Protein AF-A0A8S3S404-F1 (afdb_monomer_lite)

Organism: Mytilus edulis (NCBI:txid6550)

Sequence (242 aa):
MTVGKSKTESLRKRVDSKHSKTVAPSILNMKNIYNDKSVSKQSTHFKLKSAIFDQGNSAFVNFVKNDLLKLCKSYDIKMSCSSSNDVIKQKLCSKIPSLEGFSHPQYLQQAVSDTTTVSTSTKSKHATSSEATQSTSGEATPSTPSESTPSTSIRNTSATQPRRRKRKSKFTTRSQRKSSKTENKEEKETVCPLCQSVYIDGDDWIACDLCDLWYDRKCLNLNDDQWDDLEGSDWYCPDCLK

Foldseek 3Di:
DDDDDPDVVVVVVVPVVVVPPPVPLPLDDLVVQQPQPDDQSQ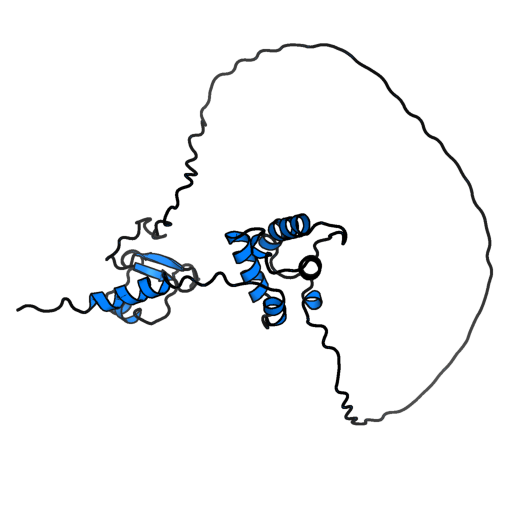VVLVSLLVLCVVPNLVSCVRYDLVRLVLQCVQQVNDDDSPDDSSVSSNSCSVRSNVDNHGPHSVSSHDPPPDDDDDDDDDDDDDDDDDDDDDDDDDDDDDDDDDDDDDDDDDDDDDDDDDDDDDDDDDDDDDDDDDDDPPPDPDPPFQAAPQPRDTDDPPADWDAAPPPRHIHHCVSVVQDPVNSVVCPPDHDHDPVRVD

InterPro domains:
  IPR001965 Zinc finger, PHD-type [SM00249] (191-241)
  IPR011011 Zinc finger, FYVE/PHD-type [SSF57903] (162-241)
  IPR013083 Zinc finger, RING/FYVE/PHD-type [G3DSA:3.30.40.10] (173-242)
  IPR019787 Zinc finger, PHD-finger [PF00628] (192-240)
  IPR019787 Zinc finger, PHD-finger [PS50016] (189-242)

pLDDT: mean 72.45, std 22.95, range [33.53, 97.88]

Structure (mmCIF, N/CA/C/O backbone):
data_AF-A0A8S3S404-F1
#
_entry.id   AF-A0A8S3S404-F1
#
loop_
_atom_site.group_PDB
_atom_site.id
_atom_site.type_symbol
_atom_site.label_atom_id
_atom_site.label_alt_id
_atom_site.label_comp_id
_atom_site.label_asym_id
_atom_site.label_entity_id
_atom_site.label_seq_id
_atom_site.pdbx_PDB_ins_code
_atom_site.Cartn_x
_atom_site.Cartn_y
_atom_site.Cartn_z
_atom_site.occupancy
_atom_site.B_iso_or_equiv
_atom_site.auth_seq_id
_atom_site.auth_comp_id
_atom_site.auth_asym_id
_atom_site.auth_atom_id
_atom_site.pdbx_PDB_model_num
ATOM 1 N N . MET A 1 1 ? 19.879 -7.097 -51.511 1.00 37.88 1 MET A N 1
ATOM 2 C CA . MET A 1 1 ? 20.370 -7.450 -50.163 1.00 37.88 1 MET A CA 1
ATOM 3 C C . MET A 1 1 ? 19.370 -6.919 -49.148 1.00 37.88 1 MET A C 1
ATOM 5 O O . MET A 1 1 ? 19.342 -5.725 -48.904 1.00 37.88 1 MET A O 1
ATOM 9 N N . THR A 1 2 ? 18.475 -7.770 -48.653 1.00 42.66 2 THR A N 1
ATOM 10 C CA . THR A 1 2 ? 17.450 -7.421 -47.655 1.00 42.66 2 THR A CA 1
ATOM 11 C C . THR A 1 2 ? 17.825 -8.102 -46.347 1.00 42.66 2 THR A C 1
ATOM 13 O O . THR A 1 2 ? 17.636 -9.308 -46.212 1.00 42.66 2 THR A O 1
ATOM 16 N N . VAL A 1 3 ? 18.411 -7.352 -45.415 1.00 47.94 3 VAL A N 1
ATOM 17 C CA . VAL A 1 3 ? 18.844 -7.866 -44.111 1.00 47.94 3 VAL A CA 1
ATOM 18 C C . VAL A 1 3 ? 18.126 -7.092 -43.008 1.00 47.94 3 VAL A C 1
ATOM 20 O O . VAL A 1 3 ? 18.158 -5.867 -42.995 1.00 47.94 3 VAL A O 1
ATOM 23 N N . GLY A 1 4 ? 17.502 -7.837 -42.091 1.00 48.47 4 GLY A N 1
ATOM 24 C CA . GLY A 1 4 ? 17.344 -7.443 -40.689 1.00 48.47 4 GLY A CA 1
ATOM 25 C C . GLY A 1 4 ? 16.126 -6.592 -40.326 1.00 48.47 4 GLY A C 1
ATOM 26 O O . GLY A 1 4 ? 16.271 -5.411 -40.047 1.00 48.47 4 GLY A O 1
ATOM 27 N N . LYS A 1 5 ? 14.934 -7.194 -40.224 1.00 47.19 5 LYS A N 1
ATOM 28 C CA . LYS A 1 5 ? 13.769 -6.571 -39.549 1.00 47.19 5 LYS A CA 1
ATOM 29 C C . LYS A 1 5 ? 13.139 -7.448 -38.459 1.00 47.19 5 LYS A C 1
ATOM 31 O O . LYS A 1 5 ? 11.993 -7.239 -38.092 1.00 47.19 5 LYS A O 1
ATOM 36 N N . SER A 1 6 ? 13.865 -8.435 -37.940 1.00 52.16 6 SER A N 1
ATOM 37 C CA . SER A 1 6 ? 13.249 -9.504 -37.134 1.00 52.16 6 SER A CA 1
ATOM 38 C C . SER A 1 6 ? 13.646 -9.515 -35.655 1.00 52.16 6 SER A C 1
ATOM 40 O O . SER A 1 6 ? 13.222 -10.417 -34.944 1.00 52.16 6 SER A O 1
ATOM 42 N N . LYS A 1 7 ? 14.463 -8.563 -35.177 1.00 46.94 7 LYS A N 1
ATOM 43 C CA . LYS A 1 7 ? 15.017 -8.613 -33.807 1.00 46.94 7 LYS A CA 1
ATOM 44 C C . LYS A 1 7 ? 14.402 -7.608 -32.822 1.00 46.94 7 LYS A C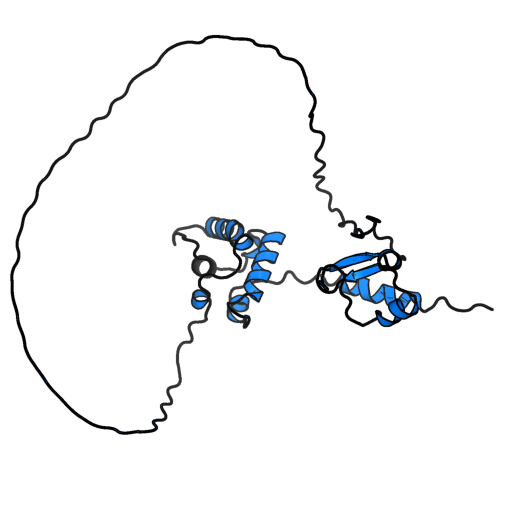 1
ATOM 46 O O . LYS A 1 7 ? 14.305 -7.918 -31.644 1.00 46.94 7 LYS A O 1
ATOM 51 N N . THR A 1 8 ? 13.880 -6.476 -33.297 1.00 52.75 8 THR A N 1
ATOM 52 C CA . THR A 1 8 ? 13.240 -5.440 -32.456 1.00 52.75 8 THR A CA 1
ATOM 53 C C . THR A 1 8 ? 11.848 -5.822 -31.936 1.00 52.75 8 THR A C 1
ATOM 55 O O . THR A 1 8 ? 11.312 -5.164 -31.049 1.00 52.75 8 THR A O 1
ATOM 58 N N . GLU A 1 9 ? 11.246 -6.894 -32.456 1.00 48.12 9 GLU A N 1
ATOM 59 C CA . GLU A 1 9 ? 9.905 -7.335 -32.049 1.00 48.12 9 GLU A CA 1
ATOM 60 C C . GLU A 1 9 ? 9.908 -8.148 -30.738 1.00 48.12 9 GLU A C 1
ATOM 62 O O . GLU A 1 9 ? 8.907 -8.173 -30.019 1.00 48.12 9 GLU A O 1
ATOM 67 N N . SER A 1 10 ? 11.035 -8.779 -30.386 1.00 48.72 10 SER A N 1
ATOM 68 C CA . SER A 1 10 ? 11.141 -9.600 -29.168 1.00 48.72 10 SER A CA 1
ATOM 69 C C . SER A 1 10 ? 11.221 -8.769 -27.881 1.00 48.72 10 SER A C 1
ATOM 71 O O . SER A 1 10 ? 10.679 -9.197 -26.861 1.00 48.72 10 SER A O 1
ATOM 73 N N . LEU A 1 11 ? 11.796 -7.562 -27.938 1.00 50.41 11 LEU A N 1
ATOM 74 C CA . LEU A 1 11 ? 11.827 -6.608 -26.819 1.00 50.41 11 LEU A CA 1
ATOM 75 C C . LEU A 1 11 ? 10.438 -6.027 -26.515 1.00 50.41 11 LEU A C 1
ATOM 77 O O . LEU A 1 11 ? 10.023 -5.964 -25.358 1.00 50.41 11 LEU A O 1
ATOM 81 N N . ARG A 1 12 ? 9.666 -5.694 -27.558 1.00 53.78 12 ARG A N 1
ATOM 82 C CA . ARG A 1 12 ? 8.321 -5.099 -27.425 1.00 53.78 12 ARG A CA 1
ATOM 83 C C . ARG A 1 12 ? 7.324 -6.038 -26.737 1.00 53.78 12 ARG A C 1
ATOM 85 O O . ARG A 1 12 ? 6.521 -5.614 -25.913 1.00 53.78 12 ARG A O 1
ATOM 92 N N . LYS A 1 13 ? 7.417 -7.350 -26.977 1.00 48.66 13 LYS A N 1
ATOM 93 C CA . LYS A 1 13 ? 6.448 -8.324 -26.437 1.00 48.66 13 LYS A CA 1
ATOM 94 C C . LYS A 1 13 ? 6.618 -8.661 -24.950 1.00 48.66 13 LYS A C 1
ATOM 96 O O . LYS A 1 13 ? 5.697 -9.234 -24.361 1.00 48.66 13 LYS A O 1
ATOM 101 N N . ARG A 1 14 ? 7.737 -8.306 -24.306 1.00 51.12 14 ARG A N 1
ATOM 102 C CA . ARG A 1 14 ? 7.930 -8.561 -22.862 1.00 51.12 14 ARG A CA 1
ATOM 103 C C . ARG A 1 14 ? 7.286 -7.514 -21.949 1.00 51.12 14 ARG A C 1
ATOM 105 O O . ARG A 1 14 ? 7.043 -7.836 -20.785 1.00 51.12 14 ARG A O 1
ATOM 112 N N . VAL A 1 15 ? 6.960 -6.322 -22.454 1.00 50.12 15 VAL A N 1
ATOM 113 C CA . VAL A 1 15 ? 6.416 -5.217 -21.638 1.00 50.12 15 VAL A CA 1
ATOM 114 C C . VAL A 1 15 ? 4.881 -5.172 -21.664 1.00 50.12 15 VAL A C 1
ATOM 116 O O . VAL A 1 15 ? 4.262 -5.003 -20.608 1.00 50.12 15 VAL A O 1
ATOM 119 N N . ASP A 1 16 ? 4.242 -5.486 -22.795 1.00 43.72 16 ASP A N 1
ATOM 120 C CA . ASP A 1 16 ? 2.768 -5.537 -22.886 1.00 43.72 16 ASP A CA 1
ATOM 121 C C . ASP A 1 16 ? 2.140 -6.751 -22.180 1.00 43.72 16 ASP A C 1
ATOM 123 O O . ASP A 1 16 ? 0.998 -6.709 -21.710 1.00 43.72 16 ASP A O 1
ATOM 127 N N . SER A 1 17 ? 2.903 -7.837 -22.011 1.00 45.84 17 SER A N 1
ATOM 128 C CA . SER A 1 17 ? 2.458 -8.995 -21.218 1.00 45.84 17 SER A CA 1
ATOM 129 C C . SER A 1 17 ? 2.553 -8.776 -19.702 1.00 45.84 17 SER A C 1
ATOM 131 O O . SER A 1 17 ? 2.008 -9.577 -18.938 1.00 45.84 17 SER A O 1
ATOM 133 N N . LYS A 1 18 ? 3.225 -7.713 -19.233 1.00 47.53 18 LYS A N 1
ATOM 134 C CA . LYS A 1 18 ? 3.275 -7.364 -17.802 1.00 47.53 18 LYS A CA 1
ATOM 135 C C . LYS A 1 18 ? 2.180 -6.372 -17.392 1.00 47.53 18 LYS A C 1
ATOM 137 O O . LYS A 1 18 ? 1.732 -6.447 -16.252 1.00 47.53 18 LYS A O 1
ATOM 142 N N . HIS A 1 19 ? 1.671 -5.545 -18.310 1.00 46.41 19 HIS A N 1
ATOM 143 C CA . HIS A 1 19 ? 0.630 -4.546 -18.010 1.00 46.41 19 HIS A CA 1
ATOM 144 C C . HIS A 1 19 ? -0.816 -5.035 -18.206 1.00 46.41 19 HIS A C 1
ATOM 146 O O . HIS A 1 19 ? -1.757 -4.369 -17.786 1.00 46.41 19 HIS A O 1
ATOM 152 N N . SER A 1 20 ? -1.011 -6.230 -18.770 1.00 43.91 20 SER A N 1
ATOM 153 C CA . SER A 1 20 ? -2.332 -6.857 -18.943 1.00 43.91 20 SER A CA 1
ATOM 154 C C . SER A 1 20 ? -2.546 -8.103 -18.082 1.00 43.91 20 SER A C 1
ATOM 156 O O . SER A 1 20 ? -3.554 -8.796 -18.220 1.00 43.91 20 SER A O 1
ATOM 158 N N . LYS A 1 21 ? -1.670 -8.371 -17.103 1.00 44.91 21 LYS A N 1
ATOM 159 C CA . LYS A 1 21 ? -2.145 -9.101 -15.929 1.00 44.91 21 LYS A CA 1
ATOM 160 C C . LYS A 1 21 ? -3.017 -8.120 -15.175 1.00 44.91 21 LYS A C 1
ATOM 162 O O . LYS A 1 21 ? -2.520 -7.297 -14.417 1.00 44.91 21 LYS A O 1
ATOM 167 N N . THR A 1 22 ? -4.324 -8.215 -15.393 1.00 46.12 22 THR A N 1
ATOM 168 C CA . THR A 1 22 ? -5.323 -7.812 -14.410 1.00 46.12 22 THR A CA 1
ATOM 169 C C . THR A 1 22 ? -4.931 -8.528 -13.121 1.00 46.12 22 THR A C 1
ATOM 171 O O . THR A 1 22 ? -5.303 -9.680 -12.901 1.00 46.12 22 THR A O 1
ATOM 174 N N . VAL A 1 23 ? -4.047 -7.917 -12.326 1.00 50.25 23 VAL A N 1
ATOM 175 C CA . VAL A 1 23 ? -3.670 -8.427 -11.018 1.00 50.25 23 VAL A CA 1
ATOM 176 C C . VAL A 1 23 ? -4.980 -8.381 -10.271 1.00 50.25 23 VAL A C 1
ATOM 178 O O . VAL A 1 23 ? -5.468 -7.299 -9.948 1.00 50.25 23 VAL A O 1
ATOM 181 N N . ALA A 1 24 ? -5.608 -9.551 -10.128 1.00 53.91 24 ALA A N 1
ATOM 182 C CA . ALA A 1 24 ? -6.844 -9.681 -9.387 1.00 53.91 24 ALA A CA 1
ATOM 183 C C . ALA A 1 24 ? -6.638 -8.891 -8.092 1.00 53.91 24 ALA A C 1
ATOM 185 O O . ALA A 1 24 ? -5.606 -9.114 -7.443 1.00 53.91 24 ALA A O 1
ATOM 186 N N . PRO A 1 25 ? -7.514 -7.915 -7.783 1.00 58.94 25 PRO A N 1
ATOM 187 C CA . PRO A 1 25 ? -7.303 -7.003 -6.671 1.00 58.94 25 PRO A CA 1
ATOM 188 C C . PRO A 1 25 ? -6.967 -7.864 -5.471 1.00 58.94 25 PRO A C 1
ATOM 190 O O . PRO A 1 25 ? -7.766 -8.723 -5.100 1.00 58.94 25 PRO A O 1
ATOM 193 N N . SER A 1 26 ? -5.733 -7.739 -4.973 1.00 62.09 26 SER A N 1
ATOM 194 C CA . SER A 1 26 ? -5.213 -8.660 -3.969 1.00 62.09 26 SER A CA 1
ATOM 195 C C . SER A 1 26 ? -6.153 -8.598 -2.779 1.00 62.09 26 SER A C 1
ATOM 197 O O . SER A 1 26 ? -6.191 -7.599 -2.064 1.00 62.09 26 SER A O 1
ATOM 199 N N . ILE A 1 27 ? -6.972 -9.640 -2.629 1.00 77.06 27 ILE A N 1
ATOM 200 C CA . ILE A 1 27 ? -8.048 -9.686 -1.648 1.00 77.06 27 ILE A CA 1
ATOM 201 C C . ILE A 1 27 ? -7.376 -9.776 -0.282 1.00 77.06 27 ILE A C 1
ATOM 203 O O . ILE A 1 27 ? -7.008 -10.857 0.183 1.00 77.06 27 ILE A O 1
ATOM 207 N N . LEU A 1 28 ? -7.158 -8.624 0.350 1.00 88.50 28 LEU A N 1
ATOM 208 C CA . LEU A 1 28 ? -6.664 -8.565 1.713 1.00 88.50 28 LEU A CA 1
ATOM 209 C C . LEU A 1 28 ? -7.777 -9.026 2.647 1.00 88.50 28 LEU A C 1
ATOM 211 O O . LEU A 1 28 ? -8.910 -8.550 2.601 1.00 88.50 28 LEU A O 1
ATOM 215 N N . ASN A 1 29 ? -7.432 -9.986 3.491 1.00 92.25 29 ASN A N 1
ATOM 216 C CA . ASN A 1 29 ? -8.269 -10.490 4.565 1.00 92.25 29 ASN A CA 1
ATOM 217 C C . ASN A 1 29 ? -7.384 -10.718 5.798 1.00 92.25 29 ASN A C 1
ATOM 219 O O . ASN A 1 29 ? -6.153 -10.703 5.704 1.00 92.25 29 ASN A O 1
ATOM 223 N N . MET A 1 30 ? -7.998 -10.969 6.953 1.00 93.00 30 MET A N 1
ATOM 224 C CA . MET A 1 30 ? -7.261 -11.154 8.204 1.00 93.00 30 MET A CA 1
ATOM 225 C C . MET A 1 30 ? -6.319 -12.381 8.194 1.00 93.00 30 MET A C 1
ATOM 227 O O . MET A 1 30 ? -5.261 -12.342 8.817 1.00 93.00 30 MET A O 1
ATOM 231 N N . LYS A 1 31 ? -6.620 -13.444 7.430 1.00 90.06 31 LYS A N 1
ATOM 232 C CA . LYS A 1 31 ? -5.720 -14.609 7.297 1.00 90.06 31 LYS A CA 1
ATOM 233 C C . LYS A 1 31 ? -4.403 -14.228 6.621 1.00 90.06 31 LYS A C 1
ATOM 235 O O . LYS A 1 31 ? -3.346 -14.679 7.054 1.00 90.06 31 LYS A O 1
ATOM 240 N N . ASN A 1 32 ? -4.450 -13.367 5.604 1.00 91.50 32 ASN A N 1
ATOM 241 C CA . ASN A 1 32 ? -3.249 -12.876 4.926 1.00 91.50 32 ASN A CA 1
ATOM 242 C C . ASN A 1 32 ? -2.337 -12.119 5.908 1.00 91.50 32 ASN A C 1
ATOM 244 O O . ASN A 1 32 ? -1.121 -12.277 5.848 1.00 91.50 32 ASN A O 1
ATOM 248 N N . ILE A 1 33 ? -2.926 -11.366 6.845 1.00 92.69 33 ILE A N 1
ATOM 249 C CA . ILE A 1 33 ? -2.207 -10.646 7.911 1.00 92.69 33 ILE A CA 1
ATOM 250 C C . ILE A 1 33 ? -1.539 -11.628 8.886 1.00 92.69 33 ILE A C 1
ATOM 252 O O . ILE A 1 33 ? -0.366 -11.486 9.243 1.00 92.69 33 ILE A O 1
ATOM 256 N N . TYR A 1 34 ? -2.264 -12.663 9.311 1.00 92.06 34 TYR A N 1
ATOM 257 C CA . TYR A 1 34 ? -1.735 -13.671 10.234 1.00 92.06 34 TYR A CA 1
ATOM 258 C C . TYR A 1 34 ? -0.590 -14.480 9.624 1.00 92.06 34 TYR A C 1
ATOM 260 O O . TYR A 1 34 ? 0.402 -14.731 10.309 1.00 92.06 34 TYR A O 1
ATOM 268 N N . ASN A 1 35 ? -0.669 -14.786 8.331 1.00 91.56 35 ASN A N 1
ATOM 269 C CA . ASN A 1 35 ? 0.338 -15.571 7.618 1.00 91.56 35 ASN A CA 1
ATOM 270 C C . ASN A 1 35 ? 1.597 -14.784 7.228 1.00 91.56 35 ASN A C 1
ATOM 272 O O . ASN A 1 35 ? 2.572 -15.385 6.778 1.00 91.56 35 ASN A O 1
ATOM 276 N N . ASP A 1 36 ? 1.603 -13.461 7.385 1.00 91.44 36 ASP A N 1
ATOM 277 C CA . ASP A 1 36 ? 2.761 -12.639 7.052 1.00 91.44 36 ASP A CA 1
ATOM 278 C C . ASP A 1 36 ? 3.925 -12.889 8.024 1.00 91.44 36 ASP A C 1
ATOM 280 O O . ASP A 1 36 ? 3.806 -12.689 9.232 1.00 91.44 36 ASP A O 1
ATOM 284 N N . LYS A 1 37 ? 5.059 -13.344 7.491 1.00 92.44 37 LYS A N 1
ATOM 285 C CA . LYS A 1 37 ? 6.272 -13.656 8.262 1.00 92.44 37 LYS A CA 1
ATOM 286 C C . LYS A 1 37 ? 7.276 -12.500 8.299 1.00 92.44 37 LYS A C 1
ATOM 288 O O . LYS A 1 37 ? 8.336 -12.650 8.897 1.00 92.44 37 LYS A O 1
ATOM 293 N N . SER A 1 38 ? 6.975 -11.375 7.651 1.00 92.56 38 SER A N 1
ATOM 294 C CA . SER A 1 38 ? 7.848 -10.202 7.667 1.00 92.56 38 SER A CA 1
ATOM 295 C C . SER A 1 38 ? 7.967 -9.609 9.070 1.00 92.56 38 SER A C 1
ATOM 297 O O . SER A 1 38 ? 7.063 -9.735 9.906 1.00 92.56 38 SER A O 1
ATOM 299 N N . VAL A 1 39 ? 9.099 -8.945 9.321 1.00 90.38 39 VAL A N 1
ATOM 300 C CA . VAL A 1 39 ? 9.379 -8.264 10.590 1.00 90.38 39 VAL A CA 1
ATOM 301 C C . VAL A 1 39 ? 8.226 -7.317 10.908 1.00 90.38 39 VAL A C 1
ATOM 303 O O . VAL A 1 39 ? 7.837 -6.497 10.078 1.00 90.38 39 VAL A O 1
ATOM 306 N N . SER A 1 40 ? 7.626 -7.482 12.089 1.00 89.19 40 SER A N 1
ATOM 307 C CA . SER A 1 40 ? 6.487 -6.679 12.558 1.00 89.19 40 SER A CA 1
ATOM 308 C C . SER A 1 40 ? 5.314 -6.582 11.568 1.00 89.19 40 SER A C 1
ATOM 310 O O . SER A 1 40 ? 4.563 -5.610 11.615 1.00 89.19 40 SER A O 1
ATOM 312 N N . LYS A 1 41 ? 5.133 -7.577 10.683 1.00 93.31 41 LYS A N 1
ATOM 313 C CA . LYS A 1 41 ? 4.082 -7.604 9.647 1.00 93.31 41 LYS A CA 1
ATOM 314 C C . LYS A 1 41 ? 4.192 -6.458 8.621 1.00 93.31 41 LYS A C 1
ATOM 316 O O . LYS A 1 41 ? 3.181 -6.006 8.078 1.00 93.31 41 LYS A O 1
ATOM 321 N N . GLN A 1 42 ? 5.401 -5.954 8.359 1.00 92.12 42 GLN A N 1
ATOM 322 C CA . GLN A 1 42 ? 5.636 -4.833 7.438 1.00 92.12 42 GLN A CA 1
ATOM 323 C C . GLN A 1 42 ? 5.069 -5.066 6.029 1.00 92.12 42 GLN A C 1
ATOM 325 O O . GLN A 1 42 ? 4.459 -4.159 5.466 1.00 92.12 42 GLN A O 1
ATOM 330 N N . SER A 1 43 ? 5.190 -6.274 5.468 1.00 93.44 43 SER A N 1
ATOM 331 C CA . SER A 1 43 ? 4.647 -6.580 4.134 1.00 93.44 43 SER A CA 1
ATOM 332 C C . SER A 1 43 ? 3.136 -6.347 4.082 1.00 93.44 43 SER A C 1
ATOM 334 O O . SER A 1 43 ? 2.621 -5.704 3.165 1.00 93.44 43 SER A O 1
AT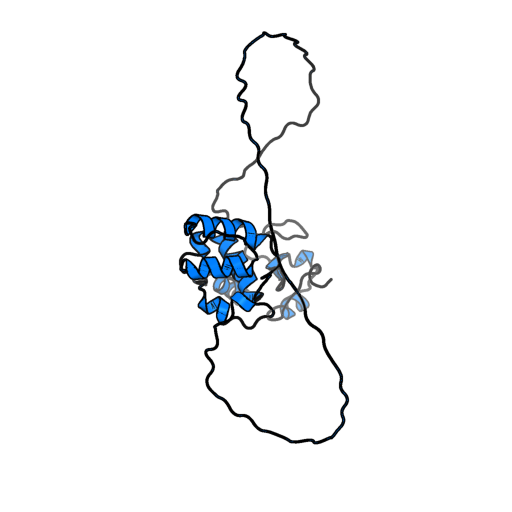OM 336 N N . THR A 1 44 ? 2.413 -6.811 5.099 1.00 94.00 44 THR A N 1
ATOM 337 C CA . THR A 1 44 ? 0.976 -6.575 5.232 1.00 94.00 44 THR A CA 1
ATOM 338 C C . THR A 1 44 ? 0.660 -5.103 5.420 1.00 94.00 44 THR A C 1
ATOM 340 O O . THR A 1 44 ? -0.307 -4.623 4.835 1.00 94.00 44 THR A O 1
ATOM 343 N N . HIS A 1 45 ? 1.450 -4.379 6.216 1.00 95.38 45 HIS A N 1
ATOM 344 C CA . HIS A 1 45 ? 1.253 -2.946 6.411 1.00 95.38 45 HIS A CA 1
ATOM 345 C C . HIS A 1 45 ? 1.306 -2.186 5.077 1.00 95.38 45 HIS A C 1
ATOM 347 O O . HIS A 1 45 ? 0.386 -1.426 4.772 1.00 95.38 45 HIS A O 1
ATOM 353 N N . PHE A 1 46 ? 2.316 -2.450 4.241 1.00 95.19 46 PHE A N 1
ATOM 354 C CA . PHE A 1 46 ? 2.433 -1.830 2.917 1.00 95.19 46 PHE A CA 1
ATOM 355 C C . PHE A 1 46 ? 1.289 -2.220 1.982 1.00 95.19 46 PHE A C 1
ATOM 357 O O . PHE A 1 46 ? 0.698 -1.351 1.339 1.00 95.19 46 PHE A O 1
ATOM 364 N N . LYS A 1 47 ? 0.906 -3.502 1.960 1.00 95.00 47 LYS A N 1
ATOM 365 C CA . LYS A 1 47 ? -0.251 -3.958 1.177 1.00 95.00 47 LYS A CA 1
ATOM 366 C C . LYS A 1 47 ? -1.534 -3.257 1.611 1.00 95.00 47 LYS A C 1
ATOM 368 O O . LYS A 1 47 ? -2.320 -2.840 0.768 1.00 95.00 47 LYS A O 1
ATOM 373 N N . LEU A 1 48 ? -1.740 -3.098 2.918 1.00 94.94 48 LEU A N 1
ATOM 374 C CA . LEU A 1 48 ? -2.915 -2.428 3.460 1.00 94.94 48 LEU A CA 1
ATOM 375 C C . LEU A 1 48 ? -2.918 -0.935 3.114 1.00 94.94 48 LEU A C 1
ATOM 377 O O . LEU A 1 48 ? -3.961 -0.411 2.735 1.00 94.94 48 LEU A O 1
ATOM 381 N N . LYS A 1 49 ? -1.763 -0.264 3.183 1.00 95.31 49 LYS A N 1
ATOM 382 C CA . LYS A 1 49 ? -1.604 1.124 2.730 1.00 95.31 49 LYS A CA 1
ATOM 383 C C . LYS A 1 49 ? -1.965 1.299 1.258 1.00 95.31 49 LYS A C 1
ATOM 385 O O . LYS A 1 49 ? -2.773 2.170 0.952 1.00 95.31 49 LYS A O 1
ATOM 390 N N . SER A 1 50 ? -1.405 0.468 0.378 1.00 94.56 50 SER A N 1
ATOM 391 C CA . SER A 1 50 ? -1.713 0.498 -1.057 1.00 94.56 50 SER A CA 1
ATOM 392 C C . SER A 1 50 ? -3.203 0.250 -1.302 1.00 94.56 50 SER A C 1
ATOM 394 O O . SER A 1 50 ? -3.856 1.070 -1.936 1.00 94.56 50 SER A O 1
ATOM 396 N N . ALA A 1 51 ? -3.791 -0.780 -0.684 1.00 94.25 51 ALA A N 1
ATOM 397 C CA . ALA A 1 51 ? -5.218 -1.061 -0.837 1.00 94.25 51 ALA A CA 1
ATOM 398 C C . ALA A 1 51 ? -6.115 0.097 -0.361 1.00 94.25 51 ALA A C 1
ATOM 400 O O . ALA A 1 51 ? -7.122 0.393 -0.998 1.00 94.25 51 ALA A O 1
ATOM 401 N N . ILE A 1 52 ? -5.761 0.773 0.737 1.00 95.44 52 ILE A N 1
ATOM 402 C CA . ILE A 1 52 ? -6.484 1.961 1.219 1.00 95.44 52 ILE A CA 1
ATOM 403 C C . ILE A 1 52 ? -6.350 3.125 0.236 1.00 95.44 52 ILE A C 1
ATOM 405 O O . ILE A 1 52 ? -7.326 3.842 0.028 1.00 95.44 52 ILE A O 1
ATOM 409 N N . PHE A 1 53 ? -5.168 3.325 -0.345 1.00 94.50 53 PHE A N 1
ATOM 410 C CA . PHE A 1 53 ? -4.938 4.381 -1.326 1.00 94.50 53 PHE A CA 1
ATOM 411 C C . PHE A 1 53 ? -5.782 4.166 -2.589 1.00 94.50 53 PHE A C 1
ATOM 413 O O . PHE A 1 53 ? -6.420 5.105 -3.060 1.00 94.50 53 PHE A O 1
ATOM 420 N N . ASP A 1 54 ? -5.860 2.925 -3.070 1.00 92.69 54 ASP A N 1
ATOM 421 C CA . ASP A 1 54 ? -6.571 2.588 -4.306 1.00 92.69 54 ASP A CA 1
ATOM 422 C C . ASP A 1 54 ? -8.092 2.464 -4.112 1.00 92.69 54 ASP A C 1
ATOM 424 O O . ASP A 1 54 ? -8.873 2.859 -4.975 1.00 92.69 54 ASP A O 1
ATOM 428 N N . GLN A 1 55 ? -8.536 1.894 -2.984 1.00 93.38 55 GLN A N 1
ATOM 429 C CA . GLN A 1 55 ? -9.928 1.457 -2.784 1.00 93.38 55 GLN A CA 1
ATOM 430 C C . GLN A 1 55 ? -10.647 2.166 -1.626 1.00 93.38 55 GLN A C 1
ATOM 432 O O . GLN A 1 55 ? -11.855 1.983 -1.440 1.00 93.38 55 GLN A O 1
ATOM 437 N N . GLY A 1 56 ? -9.938 2.937 -0.799 1.00 94.44 56 GLY A N 1
ATOM 438 C CA . GLY A 1 56 ? -10.501 3.583 0.386 1.00 94.44 56 GLY A CA 1
ATOM 439 C C . GLY A 1 56 ? -11.158 2.581 1.342 1.00 94.44 56 GLY A C 1
ATOM 440 O O . GLY A 1 56 ? -10.569 1.568 1.719 1.00 94.44 56 GLY A O 1
ATOM 441 N N . ASN A 1 57 ? -12.412 2.847 1.726 1.00 93.81 57 ASN A N 1
ATOM 442 C CA . ASN A 1 57 ? -13.170 1.991 2.649 1.00 93.81 57 ASN A CA 1
ATOM 443 C C . ASN A 1 57 ? -13.427 0.574 2.095 1.00 93.81 57 ASN A C 1
ATOM 445 O O . ASN A 1 57 ? -13.640 -0.360 2.878 1.00 93.81 57 ASN A O 1
ATOM 449 N N . SER A 1 58 ? -13.405 0.400 0.770 1.00 93.88 58 SER A N 1
ATOM 450 C CA . SER A 1 58 ? -13.646 -0.891 0.113 1.00 93.88 58 SER A CA 1
ATOM 451 C C . SER A 1 58 ? -12.503 -1.885 0.327 1.00 93.88 58 SER A C 1
ATOM 453 O O . SER A 1 58 ? -12.745 -3.090 0.295 1.00 93.88 58 SER A O 1
ATOM 455 N N . ALA A 1 59 ? -11.306 -1.408 0.695 1.00 94.31 59 ALA A N 1
ATOM 456 C CA . ALA A 1 59 ? -10.175 -2.254 1.089 1.00 94.31 59 ALA A CA 1
ATOM 457 C C . 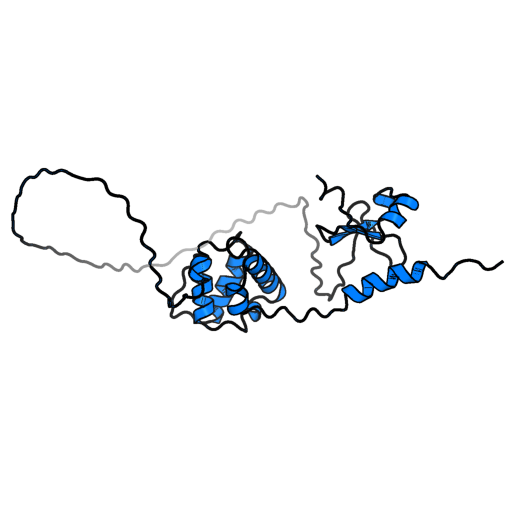ALA A 1 59 ? -10.513 -3.205 2.255 1.00 94.31 59 ALA A C 1
ATOM 459 O O . ALA A 1 59 ? -9.879 -4.242 2.443 1.00 94.31 59 ALA A O 1
ATOM 460 N N . PHE A 1 60 ? -11.542 -2.863 3.036 1.00 95.56 60 PHE A N 1
ATOM 461 C CA . PHE A 1 60 ? -11.980 -3.600 4.214 1.00 95.56 60 PHE A CA 1
ATOM 462 C C . PHE A 1 60 ? -13.259 -4.419 3.995 1.00 95.56 60 PHE A C 1
ATOM 464 O O . PHE A 1 60 ? -13.926 -4.784 4.965 1.00 95.56 60 PHE A O 1
ATOM 471 N N . VAL A 1 61 ? -13.663 -4.684 2.748 1.00 93.94 61 VAL A N 1
ATOM 472 C CA . VAL A 1 61 ? -14.920 -5.401 2.465 1.00 93.94 61 VAL A CA 1
ATOM 473 C C . VAL A 1 61 ? -14.936 -6.821 3.048 1.00 93.94 61 VAL A C 1
ATOM 475 O O . VAL A 1 61 ? -15.972 -7.272 3.522 1.00 93.94 61 VAL A O 1
ATOM 478 N N . ASN A 1 62 ? -13.775 -7.478 3.120 1.00 94.19 62 ASN A N 1
ATOM 479 C CA . ASN A 1 62 ? -13.638 -8.855 3.613 1.00 94.19 62 ASN A CA 1
ATOM 480 C C . ASN A 1 62 ? -13.317 -8.958 5.112 1.00 94.19 62 ASN A C 1
ATOM 482 O O . ASN A 1 62 ? -12.936 -10.026 5.588 1.00 94.19 62 ASN A O 1
ATOM 486 N N . PHE A 1 63 ? -13.418 -7.853 5.852 1.00 95.38 63 PHE A N 1
ATOM 487 C CA . PHE A 1 63 ? -13.111 -7.812 7.278 1.00 95.38 63 PHE A CA 1
ATOM 488 C C . PHE A 1 63 ? -14.402 -7.790 8.089 1.00 95.38 63 PHE A C 1
ATOM 490 O O . PHE A 1 63 ? -15.252 -6.914 7.909 1.00 95.38 63 PHE A O 1
ATOM 497 N N . VAL A 1 64 ? -14.533 -8.725 9.032 1.00 95.56 64 VAL A N 1
ATOM 498 C CA . VAL A 1 64 ? -15.621 -8.675 10.016 1.00 95.56 64 VAL A CA 1
ATOM 499 C C . VAL A 1 64 ? -15.323 -7.624 11.089 1.00 95.56 64 VAL A C 1
ATOM 501 O O . VAL A 1 64 ? -14.175 -7.232 11.298 1.00 95.56 64 VAL A O 1
ATOM 504 N N . LYS A 1 65 ? -16.346 -7.180 11.830 1.00 95.50 65 LYS A N 1
ATOM 505 C CA . LYS A 1 65 ? -16.201 -6.130 12.859 1.00 95.50 65 LYS A CA 1
ATOM 506 C C . LYS A 1 65 ? -15.074 -6.414 13.860 1.00 95.50 65 LYS A C 1
ATOM 508 O O . LYS A 1 65 ? -14.324 -5.511 14.222 1.00 95.50 65 LYS A O 1
ATOM 513 N N . ASN A 1 66 ? -14.936 -7.669 14.290 1.00 95.44 66 ASN A N 1
ATOM 514 C CA . ASN A 1 66 ? -13.883 -8.068 15.224 1.00 95.44 66 ASN A CA 1
ATOM 515 C C . ASN A 1 66 ? -12.477 -7.889 14.624 1.00 95.44 66 ASN A C 1
ATOM 517 O O . ASN A 1 66 ? -11.561 -7.439 15.309 1.00 95.44 66 ASN A O 1
ATOM 521 N N . ASP A 1 67 ? -12.316 -8.171 13.332 1.00 95.50 67 ASP A N 1
ATOM 522 C CA . ASP A 1 67 ? -11.046 -8.009 12.629 1.00 95.50 67 ASP A CA 1
ATOM 523 C C . ASP A 1 67 ? -10.650 -6.535 12.529 1.00 95.50 67 ASP A C 1
ATOM 525 O O . ASP A 1 67 ? -9.502 -6.175 12.788 1.00 95.50 67 ASP A O 1
ATOM 529 N N . LEU A 1 68 ? -11.623 -5.669 12.235 1.00 96.38 68 LEU A N 1
ATOM 530 C CA . LEU A 1 68 ? -11.423 -4.220 12.212 1.00 96.38 68 LEU A CA 1
ATOM 531 C C . LEU A 1 68 ? -11.001 -3.685 13.586 1.00 96.38 68 LEU A C 1
ATOM 533 O O . LEU A 1 68 ? -10.078 -2.881 13.681 1.00 96.38 68 LEU A O 1
ATOM 537 N N . LEU A 1 69 ? -11.626 -4.164 14.666 1.00 95.44 69 LEU A N 1
ATOM 538 C CA . LEU A 1 69 ? -11.257 -3.771 16.028 1.00 95.44 69 LEU A CA 1
ATOM 539 C C . LEU A 1 69 ? -9.853 -4.256 16.417 1.00 95.44 69 LEU A C 1
ATOM 541 O O . LEU A 1 69 ? -9.113 -3.512 17.062 1.00 95.44 69 LEU A O 1
ATOM 545 N N . LYS A 1 70 ? -9.455 -5.471 16.015 1.00 95.19 70 LYS A N 1
ATOM 546 C CA . LYS A 1 70 ? -8.077 -5.962 16.199 1.00 95.19 70 LYS A CA 1
ATOM 547 C C . LYS A 1 70 ? -7.072 -5.096 15.443 1.00 95.19 70 LYS A C 1
ATOM 549 O O . LYS A 1 70 ? -6.049 -4.727 16.015 1.00 95.19 70 LYS A O 1
ATOM 554 N N . LEU A 1 71 ? -7.391 -4.711 14.206 1.00 96.06 71 LEU A N 1
ATOM 555 C CA . LEU A 1 71 ? -6.568 -3.781 13.435 1.00 96.06 71 LEU A CA 1
ATOM 556 C C . LEU A 1 71 ? -6.429 -2.435 14.147 1.00 96.06 71 LEU A C 1
ATOM 558 O O . LEU A 1 71 ? -5.309 -1.956 14.307 1.00 96.06 71 LEU A O 1
ATOM 562 N N . CYS A 1 72 ? -7.520 -1.858 14.655 1.00 96.25 72 CYS A N 1
ATOM 563 C CA . CYS A 1 72 ? -7.448 -0.625 15.438 1.00 96.25 72 CYS A CA 1
ATOM 564 C C . CYS A 1 72 ? -6.484 -0.752 16.622 1.00 96.25 72 CYS A C 1
ATOM 566 O O . CYS A 1 72 ? -5.626 0.109 16.786 1.00 96.25 72 CYS A O 1
ATOM 568 N N . LYS A 1 73 ? -6.553 -1.846 17.391 1.00 95.69 73 LYS A N 1
ATOM 569 C CA . LYS A 1 73 ? -5.618 -2.099 18.501 1.00 95.69 73 LYS A CA 1
ATOM 570 C C . LYS A 1 73 ? -4.166 -2.203 18.026 1.00 95.69 73 LYS A C 1
ATOM 572 O O . LYS A 1 73 ? -3.282 -1.622 18.645 1.00 95.69 73 LYS A O 1
ATOM 577 N N . SER A 1 74 ? -3.922 -2.886 16.907 1.00 95.44 74 SER A N 1
ATOM 578 C CA . SER A 1 74 ? -2.569 -3.046 16.353 1.00 95.44 74 SER A CA 1
ATOM 579 C C . SER A 1 74 ? -1.924 -1.731 15.896 1.00 95.44 74 SER A C 1
ATOM 581 O O . SER A 1 74 ? -0.701 -1.620 15.912 1.00 95.44 74 SER A O 1
ATOM 583 N N . TYR A 1 75 ? -2.734 -0.726 15.549 1.00 96.12 75 TYR A N 1
ATOM 584 C CA . TYR A 1 75 ? -2.299 0.625 15.171 1.00 96.12 75 TYR A CA 1
ATOM 585 C C . TYR A 1 75 ? -2.451 1.660 16.301 1.00 96.12 75 TYR A C 1
ATOM 587 O O . TYR A 1 75 ? -2.348 2.856 16.043 1.00 96.12 75 TYR A O 1
ATOM 595 N N . ASP A 1 76 ? -2.757 1.222 17.528 1.00 96.25 76 ASP A N 1
ATOM 596 C CA . ASP A 1 76 ? -3.045 2.098 18.676 1.00 96.25 76 ASP A CA 1
ATOM 597 C C . ASP A 1 76 ? -4.160 3.141 18.417 1.00 96.25 76 ASP A C 1
ATOM 599 O O . ASP A 1 76 ? -4.169 4.277 18.895 1.00 96.25 76 ASP A O 1
ATOM 603 N N . ILE A 1 77 ? -5.161 2.756 17.626 1.00 95.75 77 ILE A N 1
ATOM 604 C CA . ILE A 1 77 ? -6.327 3.585 17.327 1.00 95.75 77 ILE A CA 1
ATOM 605 C C . ILE A 1 77 ? -7.414 3.279 18.360 1.00 95.75 77 ILE A C 1
ATOM 607 O O . ILE A 1 77 ? -8.077 2.241 18.309 1.00 95.75 77 ILE A O 1
ATOM 611 N N . LYS A 1 78 ? -7.651 4.219 19.280 1.00 94.75 78 LYS A N 1
ATOM 612 C CA . LYS A 1 78 ? -8.747 4.128 20.259 1.00 94.75 78 LYS A CA 1
ATOM 613 C C . LYS A 1 78 ? -10.104 4.162 19.558 1.00 94.75 78 LYS A C 1
ATOM 615 O O . LYS A 1 78 ? -10.443 5.175 18.953 1.00 94.75 78 LYS A O 1
ATOM 620 N N . MET A 1 79 ? -10.887 3.091 19.682 1.00 92.81 79 MET A N 1
ATOM 621 C CA . MET A 1 79 ? -12.255 2.977 19.159 1.00 92.81 79 MET A CA 1
ATOM 622 C C . MET A 1 79 ? -13.185 2.350 20.200 1.00 92.81 79 MET A C 1
ATOM 624 O O . MET A 1 79 ? -12.779 1.453 20.937 1.00 92.81 79 MET A O 1
ATOM 628 N N . SER A 1 80 ? -14.445 2.795 20.232 1.00 92.31 80 SER A N 1
ATOM 629 C CA . SER A 1 80 ? -15.488 2.135 21.027 1.00 92.31 80 SER A CA 1
ATOM 630 C C . SER A 1 80 ? -15.936 0.838 20.348 1.00 92.31 80 SER A C 1
ATOM 632 O O . SER A 1 80 ? -16.120 0.813 19.128 1.00 92.31 80 SER A O 1
ATOM 634 N N . CYS A 1 81 ? -16.200 -0.215 21.126 1.00 88.19 81 CYS A N 1
ATOM 635 C CA . CYS A 1 81 ? -16.780 -1.467 20.627 1.00 88.19 81 CYS A CA 1
ATOM 636 C C . CYS A 1 81 ? -18.194 -1.284 20.039 1.00 88.19 81 CYS A C 1
ATOM 638 O O . CYS A 1 81 ? -18.617 -2.066 19.182 1.00 88.19 81 CYS A O 1
ATOM 640 N N . SER A 1 82 ? -18.906 -0.224 20.438 1.00 92.75 82 SER A N 1
ATOM 641 C CA . SER A 1 82 ? -20.230 0.126 19.913 1.00 92.75 82 SER A CA 1
ATOM 642 C C . SER A 1 82 ? -20.196 0.810 18.541 1.00 92.75 82 SER A C 1
ATOM 644 O O . SER A 1 82 ? -21.236 0.913 17.899 1.00 92.75 82 SER A O 1
ATOM 646 N N . SER A 1 83 ? -19.022 1.224 18.051 1.00 96.06 83 SER A N 1
ATOM 647 C CA . SER A 1 83 ? -18.897 1.934 16.769 1.00 96.06 83 SER A CA 1
ATOM 648 C C . SER A 1 83 ? -19.395 1.084 15.591 1.00 96.06 83 SER A C 1
ATOM 650 O O . SER A 1 83 ? -19.253 -0.148 15.589 1.00 96.06 83 SER A O 1
ATOM 652 N N . SER A 1 84 ? -19.975 1.735 14.578 1.00 97.19 84 SER A N 1
ATOM 653 C CA . SER A 1 84 ? -20.372 1.074 13.331 1.00 97.19 84 SER A CA 1
ATOM 654 C C . SER A 1 84 ? -19.146 0.689 12.498 1.00 97.19 84 SER A C 1
ATOM 656 O O . SER A 1 84 ? -18.072 1.278 12.639 1.00 97.19 84 SER A O 1
ATOM 658 N N . ASN A 1 85 ? -19.299 -0.301 11.613 1.00 96.75 85 ASN A N 1
ATOM 659 C CA . ASN A 1 85 ? -18.203 -0.746 10.749 1.00 96.75 85 ASN A CA 1
ATOM 660 C C . ASN A 1 85 ? -17.661 0.392 9.876 1.00 96.75 85 ASN A C 1
ATOM 662 O O . ASN A 1 85 ? -16.448 0.521 9.751 1.00 96.75 85 ASN A O 1
ATOM 666 N N . ASP A 1 86 ? -18.529 1.240 9.322 1.00 96.94 86 ASP A N 1
ATOM 667 C CA . ASP A 1 86 ? -18.111 2.331 8.435 1.00 96.94 86 ASP A CA 1
ATOM 668 C C . ASP A 1 86 ? -17.281 3.388 9.160 1.00 96.94 86 ASP A C 1
ATOM 670 O O . ASP A 1 86 ? -16.259 3.830 8.639 1.00 96.94 86 ASP A O 1
ATOM 674 N N . VAL A 1 87 ? -17.649 3.723 10.402 1.00 97.62 87 VAL A N 1
ATOM 675 C CA . VAL A 1 87 ? -16.869 4.646 11.240 1.00 97.62 87 VAL A CA 1
ATOM 676 C C . VAL A 1 87 ? -15.486 4.066 11.535 1.00 97.62 87 VAL A C 1
ATOM 678 O O . VAL A 1 87 ? -14.483 4.778 11.453 1.00 97.62 87 VAL A O 1
ATOM 681 N N . ILE A 1 88 ? -15.409 2.764 11.833 1.00 97.88 88 ILE A N 1
ATOM 682 C CA . ILE A 1 88 ? -14.132 2.086 12.083 1.00 97.88 88 ILE A CA 1
ATOM 683 C C . ILE A 1 88 ? -13.268 2.082 10.810 1.00 97.88 88 ILE A C 1
ATOM 685 O O . ILE A 1 88 ? -12.095 2.456 10.870 1.00 97.88 88 ILE A O 1
ATOM 689 N N . LYS A 1 89 ? -13.843 1.727 9.652 1.00 97.38 89 LYS A N 1
ATOM 690 C CA . LYS A 1 89 ? -13.155 1.729 8.348 1.00 97.38 89 LYS A CA 1
ATOM 691 C C . LYS A 1 89 ? -12.622 3.114 7.997 1.00 97.38 89 LYS A C 1
ATOM 693 O O . LYS A 1 89 ? -11.437 3.249 7.712 1.00 97.38 89 LYS A O 1
ATOM 698 N N . GLN A 1 90 ? -13.449 4.151 8.120 1.00 97.31 90 GLN A N 1
ATOM 699 C CA . GLN A 1 90 ? -13.047 5.532 7.853 1.00 97.31 90 GLN A CA 1
ATOM 700 C C . GLN A 1 90 ? -11.887 5.971 8.761 1.00 97.31 90 GLN A C 1
ATOM 702 O O . GLN A 1 90 ? -10.943 6.639 8.323 1.00 97.31 90 GLN A O 1
ATOM 707 N N . LYS A 1 91 ? -11.912 5.567 10.038 1.00 97.44 91 LYS A N 1
ATOM 708 C CA . LYS A 1 91 ? -10.819 5.857 10.969 1.00 97.44 91 LYS A CA 1
ATOM 709 C C . LYS A 1 91 ? -9.525 5.145 10.573 1.00 97.44 91 LYS A C 1
ATOM 711 O O . LYS A 1 91 ? -8.468 5.767 10.610 1.00 97.44 91 LYS A O 1
ATOM 716 N N . LEU A 1 92 ? -9.606 3.880 10.166 1.00 97.19 92 LEU A N 1
ATOM 717 C CA . LEU A 1 92 ? -8.461 3.112 9.676 1.00 97.19 92 LEU A CA 1
ATOM 718 C C . LEU A 1 92 ? -7.886 3.727 8.390 1.00 97.19 92 LEU A C 1
ATOM 720 O O . LEU A 1 92 ? -6.688 3.998 8.345 1.00 97.19 92 LEU A O 1
ATOM 724 N N . CYS A 1 93 ? -8.728 4.046 7.401 1.00 96.69 93 CYS A N 1
ATOM 725 C CA . CYS A 1 93 ? -8.318 4.690 6.148 1.00 96.69 93 CYS A CA 1
ATOM 726 C C . CYS A 1 93 ? -7.601 6.025 6.367 1.00 96.69 93 CYS A C 1
ATOM 728 O O . CYS A 1 93 ? -6.634 6.319 5.677 1.00 96.69 93 CYS A O 1
ATOM 730 N N . SER A 1 94 ? -8.052 6.833 7.331 1.00 97.12 94 SER A N 1
ATOM 731 C CA . SER A 1 94 ? -7.424 8.132 7.614 1.00 97.12 94 SER A CA 1
ATOM 732 C C . SER A 1 94 ? -6.109 8.033 8.390 1.00 97.12 94 SER A C 1
ATOM 734 O O . SER A 1 94 ? -5.287 8.938 8.295 1.00 97.12 94 SER A O 1
ATOM 736 N N . LYS A 1 95 ? -5.903 6.971 9.181 1.00 97.12 95 LYS A N 1
ATOM 737 C CA . LYS A 1 95 ? -4.730 6.841 10.061 1.00 97.12 95 LYS A CA 1
ATOM 738 C C . LYS A 1 95 ? -3.611 5.992 9.471 1.00 97.12 95 LYS A C 1
ATOM 740 O O . LYS A 1 95 ? -2.458 6.391 9.576 1.00 97.12 95 LYS A O 1
ATOM 745 N N . ILE A 1 96 ? -3.927 4.855 8.852 1.00 96.25 96 ILE A N 1
ATOM 746 C CA . ILE A 1 96 ? -2.924 3.886 8.377 1.00 96.25 96 ILE A CA 1
ATOM 747 C C . ILE A 1 96 ? -1.916 4.490 7.383 1.00 96.25 96 ILE A C 1
ATOM 749 O O . ILE A 1 96 ? -0.728 4.207 7.541 1.00 96.25 96 ILE A O 1
ATOM 753 N N . PRO A 1 97 ? -2.306 5.340 6.408 1.00 96.12 97 PRO A N 1
ATOM 754 C CA . PRO A 1 97 ? -1.350 5.937 5.472 1.00 96.12 97 PRO A CA 1
ATOM 755 C C . PRO A 1 97 ? -0.257 6.777 6.143 1.00 96.12 97 PRO A C 1
ATOM 757 O O . PRO A 1 97 ? 0.858 6.832 5.635 1.00 96.12 97 PRO A O 1
ATOM 760 N N . SER A 1 98 ? -0.553 7.391 7.292 1.00 95.31 98 SER A N 1
ATOM 761 C CA . SER A 1 98 ? 0.379 8.261 8.022 1.00 95.31 98 SER A CA 1
ATOM 762 C C . SER A 1 98 ? 1.268 7.530 9.033 1.00 95.31 98 SER A C 1
ATOM 764 O O . SER A 1 98 ? 2.141 8.158 9.620 1.00 95.31 98 SER A O 1
ATOM 766 N N . LEU A 1 99 ? 1.037 6.241 9.289 1.00 93.88 99 LEU A N 1
ATOM 767 C CA . LEU A 1 99 ? 1.816 5.447 10.247 1.00 93.88 99 LEU A CA 1
ATOM 768 C C . LEU A 1 99 ? 2.914 4.677 9.520 1.00 93.88 99 LEU A C 1
ATOM 770 O O . LEU A 1 99 ? 2.693 4.246 8.400 1.00 93.88 99 LEU A O 1
ATOM 774 N N . GLU A 1 100 ? 4.072 4.454 10.137 1.00 92.69 100 GLU A N 1
ATOM 775 C CA . GLU A 1 100 ? 5.177 3.699 9.511 1.00 92.69 100 GLU A CA 1
ATOM 776 C C . GLU A 1 100 ? 5.024 2.172 9.625 1.00 92.69 100 GLU A C 1
ATOM 778 O O . GLU A 1 100 ? 5.662 1.424 8.886 1.00 92.69 100 GLU A O 1
ATOM 783 N N . GLY A 1 101 ? 4.153 1.692 10.516 1.00 91.88 101 GLY A N 1
ATOM 784 C CA . GLY A 1 101 ? 3.935 0.266 10.736 1.00 91.88 101 GLY A CA 1
ATOM 785 C C . GLY A 1 101 ? 2.890 -0.029 11.809 1.00 91.88 101 GLY A C 1
ATOM 786 O O . GLY A 1 101 ? 2.171 0.861 12.268 1.00 91.88 101 GLY A O 1
ATOM 787 N N . PHE A 1 102 ? 2.806 -1.299 12.209 1.00 91.06 102 PHE A N 1
ATOM 788 C CA . PHE A 1 102 ? 1.987 -1.729 13.341 1.00 91.06 102 PHE A CA 1
ATOM 789 C C . PHE A 1 102 ? 2.680 -1.382 14.663 1.00 91.06 102 PHE A C 1
ATOM 791 O O . PHE A 1 102 ? 3.782 -1.858 14.926 1.00 91.06 102 PHE A O 1
ATOM 798 N N . SER A 1 103 ? 2.018 -0.603 15.519 1.00 91.50 103 SER A N 1
ATOM 799 C CA . SER A 1 103 ? 2.513 -0.265 16.862 1.00 91.50 103 SER A CA 1
ATOM 800 C C . SER A 1 103 ? 2.490 -1.466 17.809 1.00 91.50 103 SER A C 1
ATOM 802 O O . SER A 1 103 ? 3.351 -1.598 18.670 1.00 91.50 103 SER A O 1
ATOM 804 N N . HIS A 1 104 ? 1.508 -2.355 17.642 1.00 89.88 104 HIS A N 1
ATOM 805 C CA . HIS A 1 104 ? 1.295 -3.514 18.506 1.00 89.88 104 HIS A CA 1
ATOM 806 C C . HIS A 1 104 ? 0.989 -4.777 17.673 1.00 89.88 104 HIS A C 1
ATOM 808 O O . HIS A 1 104 ? -0.167 -5.222 17.613 1.00 89.88 104 HIS A O 1
ATOM 814 N N . PRO A 1 105 ? 1.995 -5.374 17.003 1.00 89.00 105 PRO A N 1
ATOM 815 C CA . PRO A 1 105 ? 1.803 -6.531 16.123 1.00 89.00 105 PRO A CA 1
ATOM 816 C C . PRO A 1 105 ? 1.321 -7.797 16.855 1.00 89.00 105 PRO A C 1
ATOM 818 O O . PRO A 1 105 ? 0.763 -8.691 16.221 1.00 89.00 105 PRO A O 1
ATOM 821 N N . GLN A 1 106 ? 1.462 -7.877 18.182 1.00 87.38 106 GLN A N 1
ATOM 822 C CA . GLN A 1 106 ? 0.988 -8.997 19.002 1.00 87.38 106 GLN A CA 1
ATOM 823 C C . GLN A 1 106 ? -0.529 -9.219 18.914 1.00 87.38 106 GLN A C 1
ATOM 825 O O . GLN A 1 106 ? -0.990 -10.354 18.976 1.00 87.38 106 GLN A O 1
ATOM 830 N N . TYR A 1 107 ? -1.320 -8.164 18.681 1.00 87.62 107 TYR A N 1
ATOM 831 C CA . TYR A 1 107 ? -2.771 -8.299 18.479 1.00 87.62 107 TYR A CA 1
ATOM 832 C C . TYR A 1 107 ? -3.138 -8.975 17.148 1.00 87.62 107 TYR A C 1
ATOM 834 O O . TYR A 1 107 ? -4.307 -9.296 16.918 1.00 87.62 107 TYR A O 1
ATOM 842 N N . LEU A 1 108 ? -2.148 -9.183 16.274 1.00 87.31 108 LEU A N 1
ATOM 843 C CA . LEU A 1 108 ? -2.269 -9.835 14.974 1.00 87.31 108 LEU A CA 1
ATOM 844 C C . LEU A 1 108 ? -1.580 -11.207 14.944 1.00 87.31 108 LEU A C 1
ATOM 846 O O . LEU A 1 108 ? -1.260 -11.718 13.872 1.00 87.31 108 LEU A O 1
ATOM 850 N N . GLN A 1 109 ? -1.333 -11.811 16.105 1.00 84.19 109 GLN A N 1
ATOM 851 C CA . GLN A 1 109 ? -0.902 -13.201 16.196 1.00 84.19 109 GLN A CA 1
ATOM 852 C C . GLN A 1 109 ? -2.130 -14.099 16.370 1.00 84.19 109 GLN A C 1
ATOM 854 O O . GLN A 1 109 ? -3.062 -13.774 17.110 1.00 84.19 109 GLN A O 1
ATOM 859 N N . GLN A 1 110 ? -2.155 -15.225 15.653 1.00 74.56 110 GLN A N 1
ATOM 860 C CA . GLN A 1 110 ? -3.127 -16.281 15.917 1.00 74.56 110 GLN A CA 1
ATOM 861 C C . GLN A 1 110 ? -2.909 -16.728 17.367 1.00 74.56 110 GLN A C 1
ATOM 863 O O . GLN A 1 110 ? -1.770 -16.998 17.744 1.00 74.56 110 GLN A O 1
ATOM 868 N N . ALA A 1 111 ? -3.969 -16.794 18.178 1.00 62.09 111 ALA A N 1
ATOM 869 C CA . ALA A 1 111 ? -3.872 -17.454 19.472 1.00 62.09 111 ALA A CA 1
ATOM 870 C C . ALA A 1 111 ? -3.496 -18.912 19.191 1.00 62.09 111 ALA A C 1
ATOM 872 O O . ALA A 1 111 ? -4.325 -19.684 18.708 1.00 62.09 111 ALA A O 1
ATOM 873 N N . VAL A 1 112 ? -2.226 -19.255 19.390 1.00 55.66 112 VAL A N 1
ATOM 874 C CA . VAL A 1 112 ? -1.793 -20.643 19.401 1.00 55.66 112 VAL A CA 1
ATOM 875 C C . VAL A 1 112 ? -2.439 -21.252 20.636 1.00 55.66 112 VAL A C 1
ATOM 877 O O . VAL A 1 112 ? -2.075 -20.954 21.766 1.00 55.66 112 VAL A O 1
ATOM 880 N N . SER A 1 113 ? -3.517 -22.000 20.430 1.00 49.88 113 SER A N 1
ATOM 881 C CA . SER A 1 113 ? -4.039 -22.869 21.473 1.00 49.88 113 SER A CA 1
ATOM 882 C C . SER A 1 113 ? -3.022 -23.991 21.635 1.00 49.88 113 SER A C 1
ATOM 884 O O . SER A 1 113 ? -2.844 -24.798 20.725 1.00 49.88 113 SER A O 1
ATOM 886 N N . ASP A 1 114 ? -2.303 -23.968 22.752 1.00 51.94 114 ASP A N 1
ATOM 887 C CA . ASP A 1 114 ? -1.282 -24.944 23.100 1.00 51.94 114 ASP A CA 1
ATOM 888 C C . ASP A 1 114 ? -1.808 -26.379 23.011 1.00 51.94 114 ASP A C 1
ATOM 890 O O . ASP A 1 114 ? -2.851 -26.731 23.561 1.00 51.94 114 ASP A O 1
ATOM 894 N N . THR A 1 115 ? -1.037 -27.244 22.363 1.00 45.88 115 THR A N 1
ATOM 895 C CA . THR A 1 115 ? -0.945 -28.662 22.724 1.00 45.88 115 THR A CA 1
ATOM 896 C C . THR A 1 115 ? 0.368 -29.190 22.166 1.00 45.88 115 THR A C 1
ATOM 898 O O . THR A 1 115 ? 0.471 -29.504 20.985 1.00 45.88 115 THR A O 1
ATOM 901 N N . THR A 1 116 ? 1.412 -29.226 22.994 1.00 43.31 116 THR A N 1
ATOM 902 C CA . THR A 1 116 ? 2.135 -30.461 23.352 1.00 43.31 116 THR A CA 1
ATOM 903 C C . THR A 1 116 ? 3.309 -30.107 24.260 1.00 43.31 116 THR A C 1
ATOM 905 O O . THR A 1 116 ? 4.355 -29.613 23.848 1.00 43.31 116 THR A O 1
ATOM 908 N N . THR A 1 117 ? 3.088 -30.411 25.528 1.00 52.12 117 THR A N 1
ATOM 909 C CA . THR A 1 117 ? 4.049 -30.614 26.599 1.00 52.12 117 THR A CA 1
ATOM 910 C C . THR A 1 117 ? 5.070 -31.686 26.202 1.00 52.12 117 THR A C 1
ATOM 912 O O . THR A 1 117 ? 4.700 -32.849 26.082 1.00 52.12 117 THR A O 1
ATOM 915 N N . VAL A 1 118 ? 6.353 -31.341 26.077 1.00 42.25 118 VAL A N 1
ATOM 916 C CA . VAL A 1 118 ? 7.449 -32.259 26.428 1.00 42.25 118 VAL A CA 1
ATOM 917 C C . VAL A 1 118 ? 8.511 -31.462 27.169 1.00 42.25 118 VAL A C 1
ATOM 919 O O . VAL A 1 118 ? 9.295 -30.709 26.599 1.00 42.25 118 VAL A O 1
ATOM 922 N N . SER A 1 119 ? 8.498 -31.640 28.483 1.00 46.41 119 SER A N 1
ATOM 923 C CA . SER A 1 119 ? 9.591 -31.308 29.379 1.00 46.41 119 SER A CA 1
ATOM 924 C C . SER A 1 119 ? 10.716 -32.324 29.174 1.00 46.41 119 SER A C 1
ATOM 926 O O . SER A 1 119 ? 10.509 -33.516 29.388 1.00 46.41 119 SER A O 1
ATOM 928 N N . THR A 1 120 ? 11.920 -31.871 28.829 1.00 34.31 120 THR A N 1
ATOM 929 C CA . THR A 1 120 ? 13.148 -32.636 29.086 1.00 34.31 120 THR A CA 1
ATOM 930 C C . THR A 1 120 ? 14.029 -31.854 30.040 1.00 34.31 120 THR A C 1
ATOM 932 O O . THR A 1 120 ? 14.618 -30.830 29.705 1.00 34.31 120 THR A O 1
ATOM 935 N N . SER A 1 121 ? 14.060 -32.372 31.259 1.00 38.75 121 SER A N 1
ATOM 936 C CA . SER A 1 121 ? 14.868 -31.957 32.390 1.00 38.75 121 SER A CA 1
ATOM 937 C C . SER A 1 121 ? 16.338 -32.331 32.182 1.00 38.75 121 SER A C 1
ATOM 939 O O . SER A 1 121 ? 16.652 -33.510 32.042 1.00 38.75 121 SER A O 1
ATOM 941 N N . THR A 1 122 ? 17.256 -31.372 32.308 1.00 37.91 122 THR A N 1
ATOM 942 C CA . THR A 1 122 ? 18.665 -31.644 32.651 1.00 37.91 122 THR A CA 1
ATOM 943 C C . THR A 1 122 ? 19.122 -30.740 33.796 1.00 37.91 122 THR A C 1
ATOM 945 O O . THR A 1 122 ? 19.637 -29.645 33.614 1.00 37.91 122 THR A O 1
ATOM 948 N N . LYS A 1 123 ? 18.837 -31.237 35.002 1.00 43.19 123 LYS A N 1
ATOM 949 C CA . LYS A 1 123 ? 19.651 -31.274 36.232 1.00 43.19 123 LYS A CA 1
ATOM 950 C C . LYS A 1 123 ? 21.023 -30.559 36.221 1.00 43.19 123 LYS A C 1
ATOM 952 O O . LYS A 1 123 ? 21.946 -31.049 35.587 1.00 43.19 123 LYS A O 1
ATOM 957 N N . SER A 1 124 ? 21.163 -29.551 37.090 1.00 41.47 124 SER A N 1
ATOM 958 C CA . SER A 1 124 ? 22.379 -29.163 37.850 1.00 41.47 124 SER A CA 1
ATOM 959 C C . SER A 1 124 ? 21.927 -28.238 38.996 1.00 41.47 124 SER A C 1
ATOM 961 O O . SER A 1 124 ? 21.464 -27.139 38.733 1.00 41.47 124 SER A O 1
ATOM 963 N N . LYS A 1 125 ? 21.653 -28.729 40.216 1.00 48.91 125 LYS A N 1
ATOM 964 C CA . LYS A 1 125 ? 22.552 -28.906 41.384 1.00 48.91 125 LYS A CA 1
ATOM 965 C C . LYS A 1 125 ? 23.447 -27.696 41.704 1.00 48.91 125 LYS A C 1
ATOM 967 O O . LYS A 1 125 ? 24.433 -27.513 41.015 1.00 48.91 125 LYS A O 1
ATOM 972 N N . HIS A 1 126 ? 23.102 -26.968 42.775 1.00 38.34 126 HIS A N 1
ATOM 973 C CA . HIS A 1 126 ? 23.927 -26.413 43.880 1.00 38.34 126 HIS A CA 1
ATOM 974 C C . HIS A 1 126 ? 22.984 -25.474 44.685 1.00 38.34 126 HIS A C 1
ATOM 976 O O . HIS A 1 126 ? 22.466 -24.525 44.118 1.00 38.34 126 HIS A O 1
ATOM 982 N N . ALA A 1 127 ? 22.413 -25.869 45.833 1.00 41.00 127 ALA A N 1
ATOM 983 C CA . ALA A 1 127 ? 22.956 -25.969 47.202 1.00 41.00 127 ALA A CA 1
ATOM 984 C C . ALA A 1 127 ? 23.001 -24.619 47.972 1.00 41.00 127 ALA A C 1
ATOM 986 O O . ALA A 1 127 ? 23.880 -23.817 47.691 1.00 41.00 127 ALA A O 1
ATOM 987 N N . THR A 1 128 ? 22.058 -24.475 48.936 1.00 40.78 128 THR A N 1
ATOM 988 C CA . THR A 1 128 ? 22.176 -23.963 50.344 1.00 40.78 128 THR A CA 1
ATOM 989 C C . THR A 1 128 ? 22.673 -22.508 50.561 1.00 40.78 128 THR A C 1
ATOM 991 O O . THR A 1 128 ? 23.574 -22.080 49.867 1.00 40.78 128 THR A O 1
ATOM 994 N N . SER A 1 129 ? 22.224 -21.634 51.484 1.00 44.09 129 SER A N 1
ATOM 995 C CA . SER A 1 129 ? 21.576 -21.661 52.820 1.00 44.09 129 SER A CA 1
ATOM 996 C C . SER A 1 129 ? 21.055 -20.220 53.128 1.00 44.09 129 SER A C 1
ATOM 998 O O . SER A 1 129 ? 21.721 -19.276 52.721 1.00 44.09 129 SER A O 1
ATOM 1000 N N . SER A 1 130 ? 19.811 -19.992 53.580 1.00 53.28 130 SER A N 1
ATOM 1001 C CA . SER A 1 130 ? 19.328 -19.699 54.967 1.00 53.28 130 SER A CA 1
ATOM 1002 C C . SER A 1 130 ? 19.688 -18.334 55.602 1.00 53.28 130 SER A C 1
ATOM 1004 O O . SER A 1 130 ? 20.863 -18.088 55.824 1.00 53.28 130 SER A O 1
ATOM 1006 N N . GLU A 1 131 ? 18.669 -17.509 55.931 1.00 38.62 131 GLU A N 1
ATOM 1007 C CA . GLU A 1 131 ? 18.310 -16.898 57.257 1.00 38.62 131 GLU A CA 1
ATOM 1008 C C . GLU A 1 131 ? 17.264 -15.761 57.058 1.00 38.62 131 GLU A C 1
ATOM 1010 O O . GLU A 1 131 ? 17.482 -14.862 56.255 1.00 38.62 131 GLU A O 1
ATOM 1015 N N . ALA A 1 132 ? 15.992 -15.926 57.473 1.00 45.25 132 ALA A N 1
ATOM 1016 C CA . ALA A 1 132 ? 15.327 -15.384 58.688 1.00 45.25 132 ALA A CA 1
ATOM 1017 C C . ALA A 1 132 ? 15.479 -13.845 58.877 1.00 45.25 132 ALA A C 1
ATOM 1019 O O . ALA A 1 132 ? 16.586 -13.334 58.848 1.00 45.25 132 ALA A O 1
ATOM 1020 N N . THR A 1 133 ? 14.455 -13.009 59.141 1.00 36.25 133 THR A N 1
ATOM 1021 C CA . THR A 1 133 ? 13.541 -13.042 60.306 1.00 36.25 133 THR A CA 1
ATOM 1022 C C . THR A 1 133 ? 12.462 -11.912 60.240 1.00 36.25 133 THR A C 1
ATOM 1024 O O . THR A 1 133 ? 12.790 -10.813 59.814 1.00 36.25 133 THR A O 1
ATOM 1027 N N . GLN A 1 134 ? 11.238 -12.198 60.743 1.00 44.75 134 GLN A N 1
ATOM 1028 C CA . GLN A 1 134 ? 10.245 -11.359 61.498 1.00 44.75 134 GLN A CA 1
ATOM 1029 C C . GLN A 1 134 ? 9.578 -10.091 60.884 1.00 44.75 134 GLN A C 1
ATOM 1031 O O . GLN A 1 134 ? 10.252 -9.176 60.437 1.00 44.75 134 GLN A O 1
ATOM 1036 N N . SER A 1 135 ? 8.232 -10.061 60.752 1.00 46.09 135 SER A N 1
ATOM 1037 C CA . SER A 1 135 ? 7.181 -9.533 61.689 1.00 46.09 135 SER A CA 1
ATOM 1038 C C . SER A 1 135 ? 7.039 -7.993 61.626 1.00 46.09 135 SER A C 1
ATOM 1040 O O . SER A 1 135 ? 8.045 -7.310 61.694 1.00 46.09 135 SER A O 1
ATOM 1042 N N . THR A 1 136 ? 5.869 -7.357 61.451 1.00 37.62 136 THR A N 1
ATOM 1043 C CA . THR A 1 136 ? 4.760 -7.196 62.422 1.00 37.62 136 THR A CA 1
ATOM 1044 C C . THR A 1 136 ? 3.507 -6.531 61.790 1.00 37.62 136 THR A C 1
ATOM 1046 O O . THR A 1 136 ? 3.502 -6.084 60.649 1.00 37.62 136 THR A O 1
ATOM 1049 N N . SER A 1 137 ? 2.433 -6.521 62.579 1.00 48.50 137 SER A N 1
ATOM 1050 C CA . SER A 1 137 ? 1.002 -6.272 62.351 1.00 48.50 137 SER A CA 1
ATOM 1051 C C . SER A 1 137 ? 0.474 -4.867 62.728 1.00 48.50 137 SER A C 1
ATOM 1053 O O . SER A 1 137 ? 1.115 -4.164 63.502 1.00 48.50 137 SER A O 1
ATOM 1055 N N . GLY A 1 138 ? -0.769 -4.561 62.305 1.00 37.59 138 GLY A N 1
ATOM 1056 C CA . GLY A 1 138 ? -1.694 -3.543 62.869 1.00 37.59 138 GLY A CA 1
ATOM 1057 C C . GLY A 1 138 ? -2.050 -2.402 61.893 1.00 37.59 138 GLY A C 1
ATOM 1058 O O . GLY A 1 138 ? -1.236 -2.075 61.043 1.00 37.59 138 GLY A O 1
ATOM 1059 N N . GLU A 1 139 ? -3.196 -1.710 61.905 1.00 38.50 139 GLU A N 1
ATOM 1060 C CA . GLU A 1 139 ? -4.485 -1.783 62.614 1.00 38.50 139 GLU A CA 1
ATOM 1061 C C . GLU A 1 139 ? -5.419 -0.672 62.029 1.00 38.50 139 GLU A C 1
ATOM 1063 O O . GLU A 1 139 ? -4.930 0.360 61.583 1.00 38.50 139 GLU A O 1
ATOM 1068 N N . ALA A 1 140 ? -6.737 -0.929 62.016 1.00 41.16 140 ALA A N 1
ATOM 1069 C CA . ALA A 1 140 ? -7.939 -0.055 62.043 1.00 41.16 140 ALA A CA 1
ATOM 1070 C C . ALA A 1 140 ? -8.144 1.259 61.209 1.00 41.16 140 ALA A C 1
ATOM 1072 O O . ALA A 1 140 ? -7.380 2.215 61.238 1.00 41.16 140 ALA A O 1
ATOM 1073 N N . THR A 1 141 ? -9.347 1.308 60.597 1.00 49.53 141 THR A N 1
ATOM 1074 C CA . THR A 1 141 ? -10.274 2.423 60.199 1.00 49.53 141 THR A CA 1
ATOM 1075 C C . THR A 1 141 ? -10.562 3.470 61.311 1.00 49.53 141 THR A C 1
ATOM 1077 O O . THR A 1 141 ? -10.301 3.084 62.450 1.00 49.53 141 THR A O 1
ATOM 1080 N N . PRO A 1 142 ? -11.190 4.687 61.121 1.00 54.62 142 PRO A N 1
ATOM 1081 C CA . PRO A 1 142 ? -12.386 5.001 60.275 1.00 54.62 142 PRO A CA 1
ATOM 1082 C C . PRO A 1 142 ? -12.617 6.479 59.755 1.00 54.62 142 PRO A C 1
ATOM 1084 O O . PRO A 1 142 ? -11.857 7.378 60.080 1.00 54.62 142 PRO A O 1
ATOM 1087 N N . SER A 1 143 ? -13.715 6.685 58.978 1.00 41.72 143 SER A N 1
ATOM 1088 C CA . SER A 1 143 ? -14.648 7.861 58.802 1.00 41.72 143 SER A CA 1
ATOM 1089 C C . SER A 1 143 ? -14.109 9.311 58.601 1.00 41.72 143 SER A C 1
ATOM 1091 O O . SER A 1 143 ? -13.166 9.717 59.253 1.00 41.72 143 SER A O 1
ATOM 1093 N N . THR A 1 144 ? -14.657 10.256 57.802 1.00 51.97 144 THR A N 1
ATOM 1094 C CA . THR A 1 144 ? -16.046 10.792 57.651 1.00 51.97 144 THR A CA 1
ATOM 1095 C C . THR A 1 144 ? -16.064 11.981 56.610 1.00 51.97 144 THR A C 1
ATOM 1097 O O . THR A 1 144 ? -14.992 12.328 56.118 1.00 51.97 144 THR A O 1
ATOM 1100 N N . PRO A 1 145 ? -17.229 12.599 56.250 1.00 66.94 145 PRO A N 1
ATOM 1101 C CA . PRO A 1 145 ? -17.538 13.311 54.980 1.00 66.94 145 PRO A CA 1
ATOM 1102 C C . PRO A 1 145 ? -17.695 14.858 55.070 1.00 66.94 145 PRO A C 1
ATOM 1104 O O . PRO A 1 145 ? -17.620 15.395 56.169 1.00 66.94 145 PRO A O 1
ATOM 1107 N N . SER A 1 146 ? -17.986 15.544 53.937 1.00 42.25 146 SER A N 1
ATOM 1108 C CA . SER A 1 146 ? -18.830 16.777 53.744 1.00 42.25 146 SER A CA 1
ATOM 1109 C C . SER A 1 146 ? -18.742 17.244 52.263 1.00 42.25 146 SER A C 1
ATOM 1111 O O . SER A 1 146 ? -17.639 17.336 51.739 1.00 42.25 146 SER A O 1
ATOM 1113 N N . GLU A 1 147 ? -19.804 17.303 51.441 1.00 41.34 147 GLU A N 1
ATOM 1114 C CA . GLU A 1 147 ? -20.868 18.336 51.297 1.00 41.34 147 GLU A CA 1
ATOM 1115 C C . GLU A 1 147 ? -20.322 19.724 50.876 1.00 41.34 147 GLU A C 1
ATOM 1117 O O . GLU A 1 147 ? -19.561 20.340 51.612 1.00 41.34 147 GLU A O 1
ATOM 1122 N N . SER A 1 148 ? -20.589 20.264 49.674 1.00 44.75 148 SER A N 1
ATOM 1123 C CA . SER A 1 148 ? -21.793 21.067 49.368 1.00 44.75 148 SER A CA 1
ATOM 1124 C C . SER A 1 148 ? -21.839 21.576 47.897 1.00 44.75 148 SER A C 1
ATOM 1126 O O . SER A 1 148 ? -20.820 21.761 47.236 1.00 44.75 148 SER A O 1
ATOM 1128 N N . THR A 1 149 ? -23.072 21.784 47.417 1.00 48.97 149 THR A N 1
ATOM 1129 C CA . THR A 1 149 ? -23.611 22.467 46.201 1.00 48.97 149 THR A CA 1
ATOM 1130 C C . THR A 1 149 ? -23.227 23.977 46.101 1.00 48.97 149 THR A C 1
ATOM 1132 O O . THR A 1 149 ? -22.553 24.410 47.029 1.00 48.97 149 THR A O 1
ATOM 1135 N 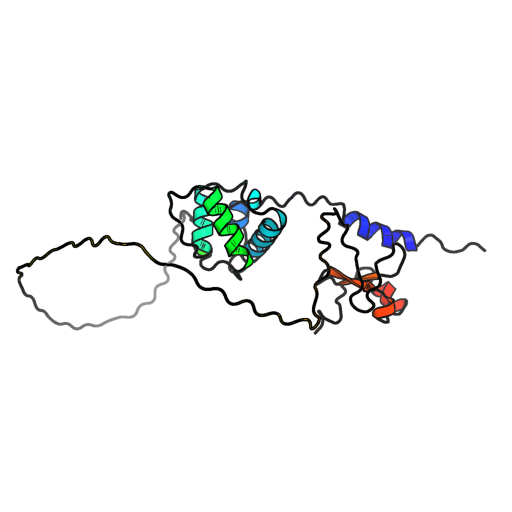N . PRO A 1 150 ? -23.664 24.851 45.133 1.00 52.78 150 PRO A N 1
ATOM 1136 C CA . PRO A 1 150 ? -24.758 24.747 44.142 1.00 52.78 150 PRO A CA 1
ATOM 1137 C C . PRO A 1 150 ? -24.550 25.382 42.732 1.00 52.78 150 PRO A C 1
ATOM 1139 O O . PRO A 1 150 ? -23.553 26.022 42.410 1.00 52.78 150 PRO A O 1
ATOM 1142 N N . SER A 1 151 ? -25.586 25.194 41.904 1.00 46.38 151 SER A N 1
ATOM 1143 C CA . SER A 1 151 ? -25.901 25.812 40.608 1.00 46.38 151 SER A CA 1
ATOM 1144 C C . SER A 1 151 ? -26.031 27.341 40.622 1.00 46.38 151 SER A C 1
ATOM 1146 O O . SER A 1 151 ? -26.676 27.874 41.520 1.00 46.38 151 SER A O 1
ATOM 1148 N N . THR A 1 152 ? -25.663 28.006 39.516 1.00 43.47 152 THR A N 1
ATOM 1149 C CA . THR A 1 152 ? -26.337 29.252 39.093 1.00 43.47 152 THR A CA 1
ATOM 1150 C C . THR A 1 152 ? -26.310 29.425 37.573 1.00 43.47 152 THR A C 1
ATOM 1152 O O . THR A 1 152 ? -25.256 29.527 36.951 1.00 43.47 152 THR A O 1
ATOM 1155 N N . SER A 1 153 ? -27.500 29.477 36.971 1.00 52.66 153 SER A N 1
ATOM 1156 C CA . SER A 1 153 ? -27.719 29.939 35.600 1.00 52.66 153 SER A CA 1
ATOM 1157 C C . SER A 1 153 ? -27.636 31.463 35.561 1.00 52.66 153 SER A C 1
ATOM 1159 O O . SER A 1 153 ? -28.255 32.094 36.417 1.00 52.66 153 SER A O 1
ATOM 1161 N N . ILE A 1 154 ? -27.002 32.056 34.546 1.00 50.84 154 ILE A N 1
ATOM 1162 C CA . ILE A 1 154 ? -27.269 33.451 34.176 1.00 50.84 154 ILE A CA 1
ATOM 1163 C C . ILE A 1 154 ? -27.411 33.561 32.656 1.00 50.84 154 ILE A C 1
ATOM 1165 O O . ILE A 1 154 ? -26.489 33.347 31.873 1.00 50.84 154 ILE A O 1
ATOM 1169 N N . ARG A 1 155 ? -28.652 33.873 32.296 1.00 42.44 155 ARG A N 1
ATOM 1170 C CA . ARG A 1 155 ? -29.165 34.405 31.038 1.00 42.44 155 ARG A CA 1
ATOM 1171 C C . ARG A 1 155 ? -28.780 35.886 30.921 1.00 42.44 155 ARG A C 1
ATOM 1173 O O . ARG A 1 155 ? -28.565 36.522 31.946 1.00 42.44 155 ARG A O 1
ATOM 1180 N N . ASN A 1 156 ? -28.886 36.415 29.698 1.00 43.97 156 ASN A N 1
ATOM 1181 C CA . ASN A 1 156 ? -29.057 37.830 29.308 1.00 43.97 156 ASN A CA 1
ATOM 1182 C C . ASN A 1 156 ? -27.812 38.434 28.635 1.00 43.97 156 ASN A C 1
ATOM 1184 O O . ASN A 1 156 ? -26.694 38.123 29.010 1.00 43.97 156 ASN A O 1
ATOM 1188 N N . THR A 1 157 ? -27.883 39.323 27.646 1.00 37.19 157 THR A N 1
ATOM 1189 C CA . THR A 1 157 ? -28.951 39.887 26.798 1.00 37.19 157 THR A CA 1
ATOM 1190 C C . THR A 1 157 ? -28.232 40.758 25.758 1.00 37.19 157 THR A C 1
ATOM 1192 O O . THR A 1 157 ? -27.284 41.451 26.102 1.00 37.19 157 THR A O 1
ATOM 1195 N N . SER A 1 158 ? -28.717 40.702 24.517 1.00 42.03 158 SER A N 1
ATOM 1196 C CA . SER A 1 158 ? -28.895 41.780 23.523 1.00 42.03 158 SER A CA 1
ATOM 1197 C C . SER A 1 158 ? -28.033 43.059 23.485 1.00 42.03 158 SER A C 1
ATOM 1199 O O . SER A 1 158 ? -27.848 43.749 24.480 1.00 42.03 158 SER A O 1
ATOM 1201 N N . ALA A 1 159 ? -27.851 43.489 22.223 1.00 39.41 159 ALA A N 1
ATOM 1202 C CA . ALA A 1 159 ? -27.643 44.860 21.732 1.00 39.41 159 ALA A CA 1
ATOM 1203 C C . ALA A 1 159 ? -26.171 45.340 21.775 1.00 39.41 159 ALA A C 1
ATOM 1205 O O . ALA A 1 159 ? -25.424 45.007 22.675 1.00 39.41 159 ALA A O 1
ATOM 1206 N N . THR A 1 160 ? -25.624 46.106 20.826 1.00 40.44 160 THR A N 1
ATOM 1207 C CA . THR A 1 160 ? -26.233 47.086 19.923 1.00 40.44 160 THR A CA 1
ATOM 1208 C C . THR A 1 160 ? -25.207 47.461 18.833 1.00 40.44 160 THR A C 1
ATOM 1210 O O . THR A 1 160 ? -24.094 47.845 19.163 1.00 40.44 160 THR A O 1
ATOM 1213 N N . GLN A 1 161 ? -25.638 47.442 17.565 1.00 53.16 161 GLN A N 1
ATOM 1214 C CA . GLN A 1 161 ? -25.388 48.475 16.533 1.00 53.16 161 GLN A CA 1
ATOM 1215 C C . GLN A 1 161 ? -23.962 48.712 15.929 1.00 53.16 161 GLN A C 1
ATOM 1217 O O . GLN A 1 161 ? -22.940 48.297 16.465 1.00 53.16 161 GLN A O 1
ATOM 1222 N N . PRO A 1 162 ? -23.905 49.333 14.723 1.00 57.34 162 PRO A N 1
ATOM 1223 C CA . PRO A 1 162 ? -22.877 49.147 13.698 1.00 57.34 162 PRO A CA 1
ATOM 1224 C C . PRO A 1 162 ? -21.912 50.335 13.589 1.00 57.34 162 PRO A C 1
ATOM 1226 O O . PRO A 1 162 ? -22.222 51.438 14.032 1.00 57.34 162 PRO A O 1
ATOM 1229 N N . ARG A 1 163 ? -20.802 50.178 12.847 1.00 48.12 163 ARG A N 1
ATOM 1230 C CA . ARG A 1 163 ? -20.169 51.317 12.153 1.00 48.12 163 ARG A CA 1
ATOM 1231 C C . ARG A 1 163 ? -19.243 50.910 11.001 1.00 48.12 163 ARG A C 1
ATOM 1233 O O . ARG A 1 163 ? -18.184 50.322 11.180 1.00 48.12 163 ARG A O 1
ATOM 1240 N N . ARG A 1 164 ? -19.675 51.321 9.804 1.00 50.38 164 ARG A N 1
ATOM 1241 C CA . ARG A 1 164 ? -18.910 51.553 8.567 1.00 50.38 164 ARG A CA 1
ATOM 1242 C C . ARG A 1 164 ? -17.465 51.995 8.828 1.00 50.38 164 ARG A C 1
ATOM 1244 O O . ARG A 1 164 ? -17.304 53.016 9.484 1.00 50.38 164 ARG A O 1
ATOM 1251 N N . ARG A 1 165 ? -16.487 51.440 8.094 1.00 55.78 165 ARG A N 1
ATOM 1252 C CA . ARG A 1 165 ? -15.512 52.247 7.325 1.00 55.78 165 ARG A CA 1
ATOM 1253 C C . ARG A 1 165 ? -15.066 51.535 6.046 1.00 55.78 165 ARG A C 1
ATOM 1255 O O . ARG A 1 165 ? -14.512 50.446 6.052 1.00 55.78 165 ARG A O 1
ATOM 1262 N N . LYS A 1 166 ? -15.325 52.235 4.946 1.00 52.09 166 LYS A N 1
ATOM 1263 C CA . LYS A 1 166 ? -14.899 51.990 3.570 1.00 52.09 166 LYS A CA 1
ATOM 1264 C C . LYS A 1 166 ? -13.430 52.418 3.475 1.00 52.09 166 LYS A C 1
ATOM 1266 O O . LYS A 1 166 ? -13.148 53.595 3.687 1.00 52.09 166 LYS A O 1
ATOM 1271 N N . ARG A 1 167 ? -12.503 51.518 3.144 1.00 52.09 167 ARG A N 1
ATOM 1272 C CA . ARG A 1 167 ? -11.191 51.911 2.612 1.00 52.09 167 ARG A CA 1
ATOM 1273 C C . ARG A 1 167 ? -10.853 51.081 1.385 1.00 52.09 167 ARG A C 1
ATOM 1275 O O . ARG A 1 167 ? -10.917 49.861 1.378 1.00 52.09 167 ARG A O 1
ATOM 1282 N N . LYS A 1 168 ? -10.582 51.842 0.334 1.00 50.91 168 LYS A N 1
ATOM 1283 C CA . LYS A 1 168 ? -10.234 51.468 -1.023 1.00 50.91 168 LYS A CA 1
ATOM 1284 C C . LYS A 1 168 ? -8.712 51.523 -1.096 1.00 50.91 168 LYS A C 1
ATOM 1286 O O . LYS A 1 168 ? -8.157 52.594 -0.878 1.00 50.91 168 LYS A O 1
ATOM 1291 N N . SER A 1 169 ? -8.058 50.418 -1.422 1.00 44.53 169 SER A N 1
ATOM 1292 C CA . SER A 1 169 ? -6.708 50.436 -1.984 1.00 44.53 169 SER A CA 1
ATOM 1293 C C . SER A 1 169 ? -6.623 49.399 -3.099 1.00 44.53 169 SER A C 1
ATOM 1295 O O . SER A 1 169 ? -7.104 48.274 -2.993 1.00 44.53 169 SER A O 1
ATOM 1297 N N . LYS A 1 170 ? -6.119 49.886 -4.231 1.00 45.25 170 LYS A N 1
ATOM 1298 C CA . LYS A 1 170 ? -5.909 49.196 -5.498 1.00 45.25 170 LYS A CA 1
ATOM 1299 C C . LYS A 1 170 ? -4.598 48.403 -5.437 1.00 45.25 170 LYS A C 1
ATOM 1301 O O . LYS A 1 170 ? -3.622 48.927 -4.922 1.00 45.25 170 LYS A O 1
ATOM 1306 N N . PHE A 1 171 ? -4.637 47.215 -6.045 1.00 41.41 171 PHE A N 1
ATOM 1307 C CA . PHE A 1 171 ? -3.588 46.542 -6.827 1.00 41.41 171 PHE A CA 1
ATOM 1308 C C . PHE A 1 171 ? -2.146 46.531 -6.294 1.00 41.41 171 PHE A C 1
ATOM 1310 O O . PHE A 1 171 ? -1.455 47.533 -6.409 1.00 41.41 171 PHE A O 1
ATOM 1317 N N . THR A 1 172 ? -1.643 45.331 -5.984 1.00 44.19 172 THR A N 1
ATOM 1318 C CA . THR A 1 172 ? -0.551 44.721 -6.766 1.00 44.19 172 THR A CA 1
ATOM 1319 C C . THR A 1 172 ? -0.751 43.201 -6.872 1.00 44.19 172 THR A C 1
ATOM 1321 O O . THR A 1 172 ? -1.260 42.525 -5.984 1.00 44.19 172 THR A O 1
ATOM 1324 N N . THR A 1 173 ? -0.443 42.711 -8.062 1.00 52.97 173 THR A N 1
ATOM 1325 C CA . THR A 1 173 ? -0.516 41.367 -8.644 1.00 52.97 173 THR A CA 1
ATOM 1326 C C . THR A 1 173 ? -0.047 40.189 -7.781 1.00 52.97 173 THR A C 1
ATOM 1328 O O . THR A 1 173 ? 1.141 40.067 -7.502 1.00 52.97 173 THR A O 1
ATOM 1331 N N . ARG A 1 174 ? -0.947 39.220 -7.546 1.00 51.34 174 ARG A N 1
ATOM 1332 C CA . ARG A 1 174 ? -0.669 37.771 -7.680 1.00 51.34 174 ARG A CA 1
ATOM 1333 C C . ARG A 1 174 ? -1.990 37.011 -7.860 1.00 51.34 174 ARG A C 1
ATOM 1335 O O . ARG A 1 174 ? -2.454 36.304 -6.973 1.00 51.34 174 ARG A O 1
ATOM 1342 N N . SER A 1 175 ? -2.651 37.237 -8.998 1.00 40.06 175 SER A N 1
ATOM 1343 C CA . SER A 1 175 ? -3.869 36.499 -9.337 1.00 40.06 175 SER A CA 1
ATOM 1344 C C . SER A 1 175 ? -3.502 35.097 -9.791 1.00 40.06 175 SER A C 1
ATOM 1346 O O . SER A 1 175 ? -2.827 34.911 -10.800 1.00 40.06 175 SER A O 1
ATOM 1348 N N . GLN A 1 176 ? -4.016 34.136 -9.034 1.00 54.78 176 GLN A N 1
ATOM 1349 C CA . GLN A 1 176 ? -4.328 32.783 -9.460 1.00 54.78 176 GLN A CA 1
ATOM 1350 C C . GLN A 1 176 ? -4.811 32.712 -10.912 1.00 54.78 176 GLN A C 1
ATOM 1352 O O . GLN A 1 176 ? -5.635 33.521 -11.345 1.00 54.78 176 GLN A O 1
ATOM 1357 N N . ARG A 1 177 ? -4.358 31.665 -11.597 1.00 42.28 177 ARG A N 1
ATOM 1358 C CA . ARG A 1 177 ? -5.058 30.862 -12.610 1.00 42.28 177 ARG A CA 1
ATOM 1359 C C . ARG A 1 177 ? -4.104 29.698 -12.920 1.00 42.28 177 ARG A C 1
ATOM 1361 O O . ARG A 1 177 ? -2.924 29.934 -13.095 1.00 42.28 177 ARG A O 1
ATOM 1368 N N . LYS A 1 178 ? -4.511 28.441 -12.982 1.00 44.72 178 LYS A N 1
ATOM 1369 C CA . LYS A 1 178 ? -5.833 27.844 -12.864 1.00 44.72 178 LYS A CA 1
ATOM 1370 C C . LYS A 1 178 ? -5.577 26.349 -12.687 1.00 44.72 178 LYS A C 1
ATOM 1372 O O . LYS A 1 178 ? -4.763 25.774 -13.394 1.00 44.72 178 LYS A O 1
ATOM 1377 N N . SER A 1 179 ? -6.273 25.761 -11.733 1.00 51.12 179 SER A N 1
ATOM 1378 C CA . SER A 1 179 ? -6.535 24.334 -11.672 1.00 51.12 179 SER A CA 1
ATOM 1379 C C . SER A 1 179 ? -7.062 23.812 -13.012 1.00 51.12 179 SER A C 1
ATOM 1381 O O . SER A 1 179 ? -8.068 24.325 -13.507 1.00 51.12 179 SER A O 1
ATOM 1383 N N . SER A 1 180 ? -6.476 22.729 -13.500 1.00 38.59 180 SER A N 1
ATOM 1384 C CA . SER A 1 180 ? -7.195 21.704 -14.260 1.00 38.59 180 SER A CA 1
ATOM 1385 C C . SER A 1 180 ? -6.873 20.368 -13.609 1.00 38.59 180 SER A C 1
ATOM 1387 O O . SER A 1 180 ? -6.076 19.575 -14.087 1.00 38.59 180 SER A O 1
ATOM 1389 N N . LYS A 1 181 ? -7.501 20.154 -12.448 1.00 46.16 181 LYS A N 1
ATOM 1390 C CA . LYS A 1 181 ? -7.869 18.815 -12.003 1.00 46.16 181 LYS A CA 1
ATOM 1391 C C . LYS A 1 181 ? -8.984 18.382 -12.950 1.00 46.16 181 LYS A C 1
ATOM 1393 O O . LYS A 1 181 ? -10.158 18.600 -12.667 1.00 46.16 181 LYS A O 1
ATOM 1398 N N . THR A 1 182 ? -8.589 17.930 -14.132 1.00 35.56 182 THR A N 1
ATOM 1399 C CA . THR A 1 182 ? -9.486 17.242 -15.044 1.00 35.56 182 THR A CA 1
ATOM 1400 C C . THR A 1 182 ? -9.539 15.820 -14.526 1.00 35.56 182 THR A C 1
ATOM 1402 O O . THR A 1 182 ? -8.537 15.115 -14.506 1.00 35.56 182 THR A O 1
ATOM 1405 N N . GLU A 1 183 ? -10.703 15.420 -14.030 1.00 44.16 183 GLU A N 1
ATOM 1406 C CA . GLU A 1 183 ? -11.071 14.014 -13.978 1.00 44.16 183 GLU A CA 1
ATOM 1407 C C . GLU A 1 183 ? -11.153 13.538 -15.429 1.00 44.16 183 GLU A C 1
ATOM 1409 O O . GLU A 1 183 ? -12.204 13.578 -16.061 1.00 44.16 183 GLU A O 1
ATOM 1414 N N . ASN A 1 184 ? -10.006 13.179 -15.991 1.00 33.53 184 ASN A N 1
ATOM 1415 C CA . ASN A 1 184 ? -9.945 12.321 -17.149 1.00 33.53 184 ASN A CA 1
ATOM 1416 C C . ASN A 1 184 ? -9.311 11.021 -16.680 1.00 33.53 184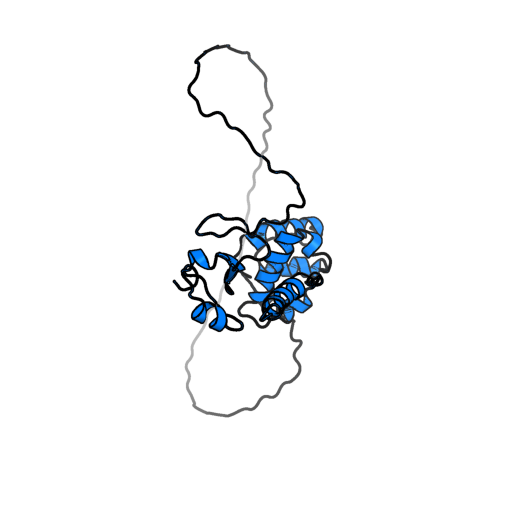 ASN A C 1
ATOM 1418 O O . ASN A 1 184 ? -8.483 10.993 -15.769 1.00 33.53 184 ASN A O 1
ATOM 1422 N N . LYS A 1 185 ? -9.745 9.926 -17.276 1.00 44.69 185 LYS A N 1
ATOM 1423 C CA . LYS A 1 185 ? -9.136 8.611 -17.142 1.00 44.69 185 LYS A CA 1
ATOM 1424 C C . LYS A 1 185 ? -7.803 8.672 -17.903 1.00 44.69 185 LYS A C 1
ATOM 1426 O O . LYS A 1 185 ? -7.679 8.119 -18.984 1.00 44.69 185 LYS A O 1
ATOM 1431 N N . GLU A 1 186 ? -6.892 9.492 -17.390 1.00 42.72 186 GLU A N 1
ATOM 1432 C CA . GLU A 1 186 ? -5.665 9.934 -18.032 1.00 42.72 186 GLU A CA 1
ATOM 1433 C C . GLU A 1 186 ? -4.640 8.842 -17.767 1.00 42.72 186 GLU A C 1
ATOM 1435 O O . GLU A 1 186 ? -4.184 8.635 -16.638 1.00 42.72 186 GLU A O 1
ATOM 1440 N N . GLU A 1 187 ? -4.385 8.054 -18.806 1.00 53.56 187 GLU A N 1
ATOM 1441 C CA . GLU A 1 187 ? -3.169 7.267 -18.936 1.00 53.56 187 GLU A CA 1
ATOM 1442 C C . GLU A 1 187 ? -2.029 8.174 -18.473 1.00 53.56 187 GLU A C 1
ATOM 1444 O O . GLU A 1 187 ? -1.799 9.221 -19.071 1.00 53.56 187 GLU A O 1
ATOM 1449 N N . LYS A 1 188 ? -1.419 7.867 -17.320 1.00 61.41 188 LYS A N 1
ATOM 1450 C CA . LYS A 1 188 ? -0.344 8.699 -16.781 1.00 61.41 188 LYS A CA 1
ATOM 1451 C C . LYS A 1 188 ? 0.748 8.725 -17.839 1.00 61.41 188 LYS A C 1
ATOM 1453 O O . LYS A 1 188 ? 1.425 7.714 -18.027 1.00 61.41 188 LYS A O 1
ATOM 1458 N N . GLU A 1 189 ? 0.868 9.847 -18.543 1.00 78.44 189 GLU A N 1
ATOM 1459 C CA . GLU A 1 189 ? 1.918 10.049 -19.529 1.00 78.44 189 GLU A CA 1
ATOM 1460 C C . GLU A 1 189 ? 3.246 9.755 -18.833 1.00 78.44 189 GLU A C 1
ATOM 1462 O O . GLU A 1 189 ? 3.570 10.320 -17.785 1.00 78.44 189 GLU A O 1
ATOM 1467 N N . THR A 1 190 ? 3.963 8.767 -19.355 1.00 88.50 190 THR A N 1
ATOM 1468 C CA . THR A 1 190 ? 5.248 8.360 -18.802 1.00 88.50 190 THR A CA 1
ATOM 1469 C C . THR A 1 190 ? 6.275 9.367 -19.289 1.00 88.50 190 THR A C 1
ATOM 1471 O O . THR A 1 190 ? 6.407 9.567 -20.490 1.00 88.50 190 THR A O 1
ATOM 1474 N N . VAL A 1 191 ? 6.957 10.047 -18.370 1.00 93.00 191 VAL A N 1
ATOM 1475 C CA . VAL A 1 191 ? 7.829 11.188 -18.688 1.00 93.00 191 VAL A CA 1
ATOM 1476 C C . VAL A 1 191 ? 9.224 10.927 -18.143 1.00 93.00 191 VAL A C 1
ATOM 1478 O O . VAL A 1 191 ? 9.360 10.500 -16.995 1.00 93.00 191 VAL A O 1
ATOM 1481 N N . CYS A 1 192 ? 10.262 11.210 -18.930 1.00 93.50 192 CYS A N 1
ATOM 1482 C CA . CYS A 1 192 ? 11.636 11.046 -18.470 1.00 93.50 192 CYS A CA 1
ATOM 1483 C C . CYS A 1 192 ? 11.993 12.133 -17.433 1.00 93.50 192 CYS A C 1
ATOM 1485 O O . CYS A 1 192 ? 11.891 13.324 -17.742 1.00 93.50 192 CYS A O 1
ATOM 1487 N N . PRO A 1 193 ? 12.494 11.777 -16.233 1.00 92.12 193 PRO A N 1
ATOM 1488 C CA . PRO A 1 193 ? 12.864 12.758 -15.209 1.00 92.12 193 PRO A CA 1
ATOM 1489 C C . PRO A 1 193 ? 14.006 13.707 -15.605 1.00 92.12 193 PRO A C 1
ATOM 1491 O O . PRO A 1 193 ? 14.134 14.779 -15.018 1.00 92.12 193 PRO A O 1
ATOM 1494 N N . LEU A 1 194 ? 14.846 13.320 -16.574 1.00 91.19 194 LEU A N 1
ATOM 1495 C CA . LEU A 1 194 ? 16.044 14.075 -16.963 1.00 91.19 194 LEU A CA 1
ATOM 1496 C C . LEU A 1 194 ? 15.754 15.138 -18.030 1.00 91.19 194 LEU A C 1
ATOM 1498 O O . LEU A 1 194 ? 16.243 16.260 -17.923 1.00 91.19 194 LEU A O 1
ATOM 1502 N N . CYS A 1 195 ? 14.963 14.802 -19.049 1.00 93.25 195 CYS A N 1
ATOM 1503 C CA . CYS A 1 195 ? 14.679 15.684 -20.187 1.00 93.25 195 CYS A CA 1
ATOM 1504 C C . CYS A 1 195 ? 13.219 16.145 -20.271 1.00 93.25 195 CYS A C 1
ATOM 1506 O O . CYS A 1 195 ? 12.921 17.028 -21.070 1.00 93.25 195 CYS A O 1
ATOM 1508 N N . GLN A 1 196 ? 12.319 15.576 -19.460 1.00 91.69 196 GLN A N 1
ATOM 1509 C CA . GLN A 1 196 ? 10.873 15.830 -19.492 1.00 91.69 196 GLN A CA 1
ATOM 1510 C C . GLN A 1 196 ? 10.199 15.473 -20.831 1.00 91.69 196 GLN A C 1
ATOM 1512 O O . GLN A 1 196 ? 9.073 15.898 -21.080 1.00 91.69 196 GLN A O 1
ATOM 1517 N N . SER A 1 197 ? 10.853 14.672 -21.680 1.00 89.00 197 SER A N 1
ATOM 1518 C CA . SER A 1 197 ? 10.223 14.074 -22.860 1.00 89.00 197 SER A CA 1
ATOM 1519 C C . SER A 1 197 ? 9.140 13.088 -22.436 1.00 89.00 197 SER A C 1
ATOM 1521 O O . SER A 1 197 ? 9.288 12.402 -21.424 1.00 89.00 197 SER A O 1
ATOM 1523 N N . VAL A 1 198 ? 8.064 13.011 -23.216 1.00 89.69 198 VAL A N 1
ATOM 1524 C CA . VAL A 1 198 ? 6.995 12.018 -23.045 1.00 89.69 198 VAL A CA 1
ATOM 1525 C C . VAL A 1 198 ? 7.394 10.733 -23.765 1.00 89.69 198 VAL A C 1
ATOM 1527 O O . VAL A 1 198 ? 7.984 10.793 -24.841 1.00 89.69 198 VAL A O 1
ATOM 1530 N N . TYR A 1 199 ? 7.071 9.586 -23.173 1.00 88.25 199 TYR A N 1
ATOM 1531 C CA . TYR A 1 199 ? 7.285 8.268 -23.756 1.00 88.25 199 TYR A CA 1
ATOM 1532 C C . TYR A 1 199 ? 6.552 8.133 -25.090 1.00 88.25 199 TYR A C 1
ATOM 1534 O O . TYR A 1 199 ? 5.342 8.355 -25.174 1.00 88.25 199 TYR A O 1
ATOM 1542 N N . ILE A 1 200 ? 7.293 7.736 -26.121 1.00 85.94 200 ILE A N 1
ATOM 1543 C CA . ILE A 1 200 ? 6.769 7.441 -27.452 1.00 85.94 200 ILE A CA 1
ATOM 1544 C C . ILE A 1 200 ? 7.036 5.963 -27.728 1.00 85.94 200 ILE A C 1
ATOM 1546 O O . ILE A 1 200 ? 8.175 5.499 -27.641 1.00 85.94 200 ILE A O 1
ATOM 1550 N N . ASP A 1 201 ? 5.982 5.217 -28.065 1.00 79.50 201 ASP A N 1
ATOM 1551 C CA . ASP A 1 201 ? 6.118 3.806 -28.425 1.00 79.50 201 ASP A CA 1
ATOM 1552 C C . ASP A 1 201 ? 7.054 3.651 -29.636 1.00 79.50 201 ASP A C 1
ATOM 1554 O O . ASP A 1 201 ? 6.833 4.224 -30.708 1.00 79.50 201 ASP A O 1
ATOM 1558 N N . GLY A 1 202 ? 8.119 2.872 -29.450 1.00 80.56 202 GLY A N 1
ATOM 1559 C CA . GLY A 1 202 ? 9.165 2.641 -30.442 1.00 80.56 202 GLY A CA 1
ATOM 1560 C C . GLY A 1 202 ? 10.500 3.341 -30.187 1.00 80.56 202 GLY A C 1
ATOM 1561 O O . GLY A 1 202 ? 11.444 3.014 -30.907 1.00 80.56 202 GLY A O 1
ATOM 1562 N N . ASP A 1 203 ? 10.597 4.216 -29.183 1.00 85.31 203 ASP A N 1
ATOM 1563 C CA . ASP A 1 203 ? 11.866 4.796 -28.731 1.00 85.31 203 ASP A CA 1
ATOM 1564 C C . ASP A 1 203 ? 12.583 3.909 -27.692 1.00 85.31 203 ASP A C 1
ATOM 1566 O O . ASP A 1 203 ? 11.975 3.078 -27.012 1.00 85.31 203 ASP A O 1
ATOM 1570 N N . ASP A 1 204 ? 13.894 4.121 -27.537 1.00 90.69 204 ASP A N 1
ATOM 1571 C CA . ASP A 1 204 ? 14.737 3.383 -26.590 1.00 90.69 204 ASP A CA 1
ATOM 1572 C C . ASP A 1 204 ? 14.602 3.943 -25.161 1.00 90.69 204 ASP A C 1
ATOM 1574 O O . ASP A 1 204 ? 15.206 4.966 -24.816 1.00 90.69 204 ASP A O 1
ATOM 1578 N N . TRP A 1 205 ? 13.819 3.261 -24.321 1.00 93.38 205 TRP A N 1
ATOM 1579 C CA . TRP A 1 205 ? 13.547 3.649 -22.932 1.00 93.38 205 TRP A CA 1
ATOM 1580 C C . TRP A 1 205 ? 13.731 2.489 -21.956 1.00 93.38 205 TRP A C 1
ATOM 1582 O O . TRP A 1 205 ? 13.444 1.338 -22.285 1.00 93.38 205 TRP A O 1
ATOM 1592 N N . ILE A 1 206 ? 14.205 2.797 -20.749 1.00 92.56 206 ILE A N 1
ATOM 1593 C CA . ILE A 1 206 ? 14.458 1.822 -19.681 1.00 92.56 206 ILE A CA 1
ATOM 1594 C C . ILE A 1 206 ? 13.787 2.260 -18.379 1.00 92.56 206 ILE A C 1
ATOM 1596 O O . ILE A 1 206 ? 13.773 3.448 -18.050 1.00 92.56 206 ILE A O 1
ATOM 1600 N N . ALA A 1 207 ? 13.221 1.305 -17.643 1.00 93.75 207 ALA A N 1
ATOM 1601 C CA . ALA A 1 207 ? 12.620 1.530 -16.332 1.00 93.75 207 ALA A CA 1
ATOM 1602 C C . ALA A 1 207 ? 13.565 1.064 -15.219 1.00 93.75 207 ALA A C 1
ATOM 1604 O O . ALA A 1 207 ? 14.223 0.038 -15.358 1.00 93.75 207 ALA A O 1
ATOM 1605 N N . CYS A 1 208 ? 13.627 1.810 -14.117 1.00 93.81 208 CYS A N 1
ATOM 1606 C CA . CYS A 1 208 ? 14.393 1.433 -12.928 1.00 93.81 208 CYS A CA 1
ATOM 1607 C C . CYS A 1 208 ? 13.674 0.339 -12.127 1.00 93.81 208 CYS A C 1
ATOM 1609 O O . CYS A 1 208 ? 12.542 0.565 -11.707 1.00 93.81 208 CYS A O 1
ATOM 1611 N N . ASP A 1 209 ? 14.350 -0.764 -11.799 1.00 92.62 209 ASP A N 1
ATOM 1612 C CA . ASP A 1 209 ? 13.762 -1.883 -11.037 1.00 92.62 209 ASP A CA 1
ATOM 1613 C C . ASP A 1 209 ? 13.472 -1.561 -9.555 1.00 92.62 209 ASP A C 1
ATOM 1615 O O . ASP A 1 209 ? 12.836 -2.348 -8.854 1.00 92.62 209 ASP A O 1
ATOM 1619 N N . LEU A 1 210 ? 13.935 -0.408 -9.049 1.00 90.00 210 LEU A N 1
ATOM 1620 C CA . LEU A 1 210 ? 13.672 0.039 -7.671 1.00 90.00 210 LEU A CA 1
ATOM 1621 C C . LEU A 1 210 ? 12.525 1.043 -7.553 1.00 90.00 210 LEU A C 1
ATOM 1623 O O . LEU A 1 210 ? 11.756 0.977 -6.594 1.00 90.00 210 LEU A O 1
ATOM 1627 N N . CYS A 1 211 ? 12.448 2.017 -8.460 1.00 92.38 211 CYS A N 1
ATOM 1628 C CA . CYS A 1 211 ? 11.492 3.124 -8.361 1.00 92.38 211 CYS A CA 1
ATOM 1629 C C . CYS A 1 211 ? 10.469 3.168 -9.499 1.00 92.38 211 CYS A C 1
ATOM 1631 O O . CYS A 1 211 ? 9.626 4.065 -9.500 1.00 92.38 211 CYS A O 1
ATOM 1633 N N . ASP A 1 212 ? 10.549 2.236 -10.453 1.00 91.25 212 ASP A N 1
ATOM 1634 C CA . ASP A 1 212 ? 9.662 2.105 -11.615 1.00 91.25 212 ASP A CA 1
ATOM 1635 C C . ASP A 1 212 ? 9.566 3.378 -12.488 1.00 91.25 212 ASP A C 1
ATOM 1637 O O . ASP A 1 212 ? 8.621 3.556 -13.260 1.00 91.25 212 ASP A O 1
ATOM 1641 N N . LEU A 1 213 ? 10.543 4.289 -12.385 1.00 91.31 213 LEU A N 1
ATOM 1642 C CA . LEU A 1 213 ? 10.636 5.475 -13.239 1.00 91.31 213 LEU A CA 1
ATOM 1643 C C . LEU A 1 213 ? 11.302 5.137 -14.572 1.00 91.31 213 LEU A C 1
ATOM 1645 O O . LEU A 1 213 ? 12.294 4.407 -14.613 1.00 91.31 213 LEU A O 1
ATOM 1649 N N . TRP A 1 214 ? 10.775 5.726 -15.644 1.00 93.81 214 TRP A N 1
ATOM 1650 C CA . TRP A 1 214 ? 11.225 5.521 -17.017 1.00 93.81 214 TRP A CA 1
ATOM 1651 C C . TRP A 1 214 ? 12.194 6.609 -17.474 1.00 93.81 214 TRP A C 1
ATOM 1653 O O . TRP A 1 214 ? 11.983 7.794 -17.219 1.00 93.81 214 TRP A O 1
ATOM 1663 N N . TYR A 1 215 ? 13.239 6.209 -18.189 1.00 93.44 215 TYR A N 1
ATOM 1664 C CA . TYR A 1 215 ? 14.296 7.088 -18.668 1.00 93.44 215 TYR A CA 1
ATOM 1665 C C . TYR A 1 215 ? 14.573 6.856 -20.151 1.00 93.44 215 TYR A C 1
ATOM 1667 O O . TYR A 1 215 ? 14.689 5.716 -20.599 1.00 93.44 215 TYR A O 1
ATOM 1675 N N . ASP A 1 216 ? 14.756 7.954 -20.882 1.00 92.69 216 ASP A N 1
ATOM 1676 C CA . ASP A 1 216 ? 15.312 7.942 -22.231 1.00 92.69 216 ASP A CA 1
ATOM 1677 C C . ASP A 1 216 ? 16.739 7.381 -22.204 1.00 92.69 216 ASP A C 1
ATOM 1679 O O . ASP A 1 216 ? 17.603 7.887 -21.474 1.00 92.69 216 ASP A O 1
ATOM 1683 N N . ARG A 1 217 ? 17.037 6.411 -23.072 1.00 91.88 217 ARG A N 1
ATOM 1684 C CA . ARG A 1 217 ? 18.389 5.854 -23.238 1.00 91.88 217 ARG A CA 1
ATOM 1685 C C . ARG A 1 217 ? 19.439 6.940 -23.486 1.00 91.88 217 ARG A C 1
ATOM 1687 O O . ARG A 1 217 ? 20.529 6.910 -22.913 1.00 91.88 217 ARG A O 1
ATOM 1694 N N . LYS A 1 218 ? 19.087 7.936 -24.307 1.00 90.31 218 LYS A N 1
ATOM 1695 C CA . LYS A 1 218 ? 19.945 9.084 -24.650 1.00 90.31 218 LYS A CA 1
ATOM 1696 C C . LYS A 1 218 ? 20.293 9.935 -23.430 1.00 90.31 218 LYS A C 1
ATOM 1698 O O . LYS A 1 218 ? 21.394 10.463 -23.358 1.00 90.31 218 LYS A O 1
ATOM 1703 N N . CYS A 1 219 ? 19.386 10.054 -22.462 1.00 92.31 219 CYS A N 1
ATOM 1704 C CA . CYS A 1 219 ? 19.632 10.830 -21.248 1.00 92.31 219 CYS A CA 1
ATOM 1705 C C . CYS A 1 219 ? 20.572 10.123 -20.267 1.00 92.31 219 CYS A C 1
ATOM 1707 O O . CYS A 1 219 ? 21.180 10.783 -19.428 1.00 92.31 219 CYS A O 1
ATOM 1709 N N . LEU A 1 220 ? 20.707 8.801 -20.382 1.00 89.88 220 LEU A N 1
ATOM 1710 C CA . LEU A 1 220 ? 21.595 7.980 -19.560 1.00 89.88 220 LEU A CA 1
ATOM 1711 C C . LEU A 1 220 ? 22.969 7.742 -20.204 1.00 89.88 220 LEU A C 1
ATOM 1713 O O . LEU A 1 220 ? 23.829 7.136 -19.571 1.00 89.88 220 LEU A O 1
ATOM 1717 N N . ASN A 1 221 ? 23.188 8.220 -21.436 1.00 90.19 221 ASN A N 1
ATOM 1718 C CA . ASN A 1 221 ? 24.403 7.984 -22.224 1.00 90.19 221 ASN A CA 1
ATOM 1719 C C . ASN A 1 221 ? 24.770 6.491 -22.357 1.00 90.19 221 ASN A C 1
ATOM 1721 O O . ASN A 1 221 ? 25.947 6.138 -22.338 1.00 90.19 221 ASN A O 1
ATOM 1725 N N . LEU A 1 222 ? 23.770 5.610 -22.476 1.00 87.75 222 LEU A N 1
ATOM 1726 C CA . LEU A 1 222 ? 24.001 4.174 -22.650 1.00 87.75 222 LEU A CA 1
ATOM 1727 C C . LEU A 1 222 ? 24.358 3.853 -24.108 1.00 87.75 222 LEU A C 1
ATOM 1729 O O . LEU A 1 222 ? 23.553 4.071 -25.024 1.00 87.75 222 LEU A O 1
ATOM 1733 N N . ASN A 1 223 ? 25.552 3.296 -24.316 1.00 90.56 223 ASN A N 1
ATOM 1734 C CA . ASN A 1 223 ? 26.011 2.812 -25.625 1.00 90.56 223 ASN A CA 1
ATOM 1735 C C . ASN A 1 223 ? 25.246 1.553 -26.068 1.00 90.56 223 ASN A C 1
ATOM 1737 O O . ASN A 1 223 ? 24.575 0.936 -25.247 1.00 90.56 223 ASN A O 1
ATOM 1741 N N . ASP A 1 224 ? 25.320 1.187 -27.356 1.00 88.31 224 ASP A N 1
ATOM 1742 C CA . ASP A 1 224 ? 24.570 0.034 -27.903 1.00 88.31 224 ASP A CA 1
ATOM 1743 C C . ASP A 1 224 ? 24.949 -1.266 -27.184 1.00 88.31 224 ASP A C 1
ATOM 1745 O O . ASP A 1 224 ? 24.065 -1.991 -26.743 1.00 88.31 224 ASP A O 1
ATOM 1749 N N . ASP A 1 225 ? 26.244 -1.480 -26.937 1.00 86.94 225 ASP A N 1
ATOM 1750 C CA . ASP A 1 225 ? 26.732 -2.658 -26.208 1.00 86.94 225 ASP A CA 1
ATOM 1751 C C . ASP A 1 225 ? 26.169 -2.726 -24.777 1.00 86.94 225 ASP A C 1
ATOM 1753 O O . ASP A 1 225 ? 25.702 -3.765 -24.323 1.00 86.94 225 ASP A O 1
ATOM 1757 N N . GLN A 1 226 ? 26.155 -1.589 -24.070 1.00 86.25 226 GLN A N 1
ATOM 1758 C CA . GLN A 1 226 ? 25.601 -1.517 -22.715 1.00 86.25 226 GLN A CA 1
ATOM 1759 C C . GLN A 1 226 ? 24.089 -1.708 -22.715 1.00 86.25 226 GLN A C 1
ATOM 1761 O O . GLN A 1 226 ? 23.542 -2.235 -21.758 1.00 86.25 226 GLN A O 1
ATOM 1766 N N . TRP A 1 227 ? 23.404 -1.245 -23.757 1.00 88.12 227 TRP A N 1
ATOM 1767 C CA . TRP A 1 227 ? 21.966 -1.410 -23.895 1.00 88.12 227 TRP A CA 1
ATOM 1768 C C . TRP A 1 227 ? 21.584 -2.873 -24.117 1.00 88.12 227 TRP A C 1
ATOM 1770 O O . TRP A 1 227 ? 20.657 -3.361 -23.473 1.00 88.12 227 TRP A O 1
ATOM 1780 N N . ASP A 1 228 ? 22.334 -3.575 -24.965 1.00 88.19 228 ASP A N 1
ATOM 1781 C CA . ASP A 1 228 ? 22.146 -5.004 -25.214 1.00 88.19 228 ASP A CA 1
ATOM 1782 C C . ASP A 1 228 ? 22.417 -5.838 -23.945 1.00 88.19 228 ASP A C 1
ATOM 1784 O O . ASP A 1 228 ? 21.652 -6.752 -23.636 1.00 88.19 228 ASP A O 1
ATOM 1788 N N . ASP A 1 229 ? 23.432 -5.488 -23.146 1.00 86.88 229 ASP A N 1
ATOM 1789 C CA . ASP A 1 229 ? 23.736 -6.170 -21.874 1.00 86.88 229 ASP A CA 1
ATOM 1790 C C . ASP A 1 229 ? 22.642 -5.985 -20.797 1.00 86.88 229 ASP A C 1
ATOM 1792 O O . ASP A 1 229 ? 22.494 -6.807 -19.882 1.00 86.88 229 ASP A O 1
ATOM 1796 N N . LEU A 1 230 ? 21.853 -4.910 -20.898 1.00 86.56 230 LEU A N 1
ATOM 1797 C CA . LEU A 1 230 ? 20.721 -4.641 -20.006 1.00 86.56 230 LEU A CA 1
ATOM 1798 C C . LEU A 1 230 ? 19.475 -5.456 -20.380 1.00 86.56 230 LEU A C 1
ATOM 1800 O O . LEU A 1 230 ? 18.543 -5.542 -19.577 1.00 86.56 230 LEU A O 1
ATOM 1804 N N . GLU A 1 231 ? 19.445 -6.111 -21.546 1.00 78.12 231 GLU A N 1
ATOM 1805 C CA . GLU A 1 231 ? 18.339 -6.973 -21.967 1.00 78.12 231 GLU A CA 1
ATOM 1806 C C . GLU A 1 231 ? 18.305 -8.280 -21.146 1.00 78.12 231 GLU A C 1
ATOM 1808 O O . GLU A 1 231 ? 18.715 -9.356 -21.579 1.00 78.12 231 GLU A O 1
ATOM 1813 N N . GLY A 1 232 ? 17.758 -8.198 -19.930 1.00 77.19 232 GLY A N 1
ATOM 1814 C CA . GLY A 1 232 ? 17.607 -9.329 -19.007 1.00 77.19 232 GLY A CA 1
ATOM 1815 C C . GLY A 1 232 ? 18.419 -9.229 -17.717 1.00 77.19 232 GLY A C 1
ATOM 1816 O O . GLY A 1 232 ? 18.379 -10.174 -16.929 1.00 77.19 232 GLY A O 1
ATOM 1817 N N . SER A 1 233 ? 19.101 -8.105 -17.499 1.00 85.88 233 SER A N 1
ATOM 1818 C CA . SER A 1 233 ? 19.774 -7.767 -16.243 1.00 85.88 233 SER A CA 1
ATOM 1819 C C . SER A 1 233 ? 18.971 -6.713 -15.477 1.00 85.88 233 SER A C 1
ATOM 1821 O O . SER A 1 233 ? 18.289 -5.898 -16.096 1.00 85.88 233 SER A O 1
ATOM 1823 N N . ASP A 1 234 ? 19.066 -6.714 -14.146 1.00 91.50 234 ASP A N 1
ATOM 1824 C CA . ASP A 1 234 ? 18.449 -5.667 -13.324 1.00 91.50 234 ASP A CA 1
ATOM 1825 C C . ASP A 1 234 ? 19.164 -4.322 -13.566 1.00 91.50 234 ASP A C 1
ATOM 1827 O O . ASP A 1 234 ? 20.400 -4.256 -13.563 1.00 91.50 234 ASP A O 1
ATOM 1831 N N . TRP A 1 235 ? 18.404 -3.240 -13.746 1.00 92.94 235 TRP A N 1
ATOM 1832 C CA . TRP A 1 235 ? 18.920 -1.886 -13.936 1.00 92.94 235 TRP A CA 1
ATOM 1833 C C . TRP A 1 235 ? 18.386 -0.909 -12.887 1.00 92.94 235 TRP A C 1
ATOM 1835 O O . TRP A 1 235 ? 17.190 -0.831 -12.599 1.00 92.94 235 TRP A O 1
ATOM 1845 N N . TYR A 1 236 ? 19.291 -0.081 -12.364 1.00 93.44 236 TYR A N 1
ATOM 1846 C CA . TYR A 1 236 ? 18.991 0.903 -11.330 1.00 93.44 236 TYR A CA 1
ATOM 1847 C C . TYR A 1 236 ? 19.394 2.306 -11.782 1.00 93.44 236 TYR A C 1
ATOM 1849 O O . TYR A 1 236 ? 20.500 2.523 -12.281 1.00 93.44 236 TYR A O 1
ATOM 1857 N N . CYS A 1 237 ? 18.507 3.282 -11.580 1.00 93.69 237 CYS A N 1
ATOM 1858 C CA . CYS A 1 237 ? 18.781 4.660 -11.967 1.00 93.69 237 CYS A CA 1
ATOM 1859 C C . CYS A 1 237 ? 19.824 5.325 -11.044 1.00 93.69 237 CYS A C 1
ATOM 1861 O O . CYS A 1 237 ? 19.999 4.909 -9.893 1.00 93.69 237 CYS A O 1
ATOM 1863 N N . PRO A 1 238 ? 20.477 6.414 -11.497 1.00 90.25 238 PRO A N 1
ATOM 1864 C CA . PRO A 1 238 ? 21.482 7.123 -10.703 1.00 90.25 238 PRO A CA 1
ATOM 1865 C C . PRO A 1 238 ? 20.975 7.663 -9.363 1.00 90.25 238 PRO A C 1
ATOM 1867 O O . PRO A 1 238 ? 21.782 7.935 -8.483 1.00 90.25 238 PRO A O 1
ATOM 1870 N N . ASP A 1 239 ? 19.665 7.856 -9.199 1.00 90.44 239 ASP A N 1
ATOM 1871 C CA . ASP A 1 239 ? 19.084 8.296 -7.927 1.00 90.44 239 ASP A CA 1
ATOM 1872 C C . ASP A 1 239 ? 18.899 7.148 -6.930 1.00 90.44 239 ASP A C 1
ATOM 1874 O O . ASP A 1 239 ? 18.963 7.382 -5.728 1.00 90.44 239 ASP A O 1
ATOM 1878 N N . CYS A 1 240 ? 18.716 5.917 -7.413 1.00 91.94 240 CYS A N 1
ATOM 1879 C CA . CYS A 1 240 ? 18.584 4.726 -6.577 1.00 91.94 240 CYS A CA 1
ATOM 1880 C C . CYS A 1 240 ? 19.928 4.066 -6.235 1.00 91.94 240 CYS A C 1
ATOM 1882 O O . CYS A 1 240 ? 19.994 3.309 -5.274 1.00 91.94 240 CYS A O 1
ATOM 1884 N N . LEU A 1 241 ? 20.982 4.339 -7.011 1.00 88.88 241 LEU A N 1
ATOM 1885 C CA . LEU A 1 241 ? 22.347 3.850 -6.761 1.00 88.88 241 LEU A CA 1
ATOM 1886 C C . LEU A 1 241 ? 23.158 4.722 -5.783 1.00 88.88 241 LEU A C 1
ATOM 1888 O O . LEU A 1 241 ? 24.310 4.393 -5.502 1.00 88.88 241 LEU A O 1
ATOM 1892 N N . LYS A 1 242 ? 22.595 5.841 -5.315 1.00 84.00 242 LYS A N 1
ATOM 1893 C CA . LYS A 1 242 ? 23.231 6.751 -4.348 1.00 84.00 242 LYS A CA 1
ATOM 1894 C C . LYS A 1 242 ? 23.157 6.240 -2.915 1.00 84.00 242 LYS A C 1
ATOM 1896 O O . LYS A 1 242 ? 22.147 5.596 -2.561 1.00 84.00 242 LYS A O 1
#

Secondary structure (DSSP, 8-state):
-----SSTHHHHHHHHHHH----------HHHHHT--SGGGHHHHHHHHHHHHHHGGGGGTT--HHHHHHHHHHTT----TT--HHHHHHHHHHHGGG-SS-S-GGGGS---------------------------------------------------------------------------------B-TTT-PBP-TTS-EEE-TTT--EEEGGGGT--HHHHHHTTTS----TTT--

Radius of gyration: 33.95 Å; chains: 1; bounding box: 56×85×113 Å

=== Feature glossary ===
A reading guide for the features in this record.

Start from the sequence.

  · Sequence gives the chain of amino acids in standard one-letter code (A=alanine, C=cysteine, …, Y=tyrosine), read N→C. It is the only feature that is directly encoded by the gene; all structural features are derived from the folded form of this sequence.

Fold it, and you get atomic coordinates and the backbone conformation that goes with them.

  · Structure coordinates are given as an mmCIF _atom_site loop: one row per atom with element, residue name, chain id, sequence number, and x/y/z position in Å. Only the four main-chain atoms per residue are included here; side chains are omitted to keep the record compact.

  · Backbone dihedral angles. Every residue except chain termini has a φ (preceding-C → N → Cα → C) and a ψ (N → Cα → C → next-N). They are reported in degrees following the IUPAC sign convention. Secondary structure is essentially a statement about which (φ, ψ) basin each residue occupies.

  · Eight-state secondary structure (DSSP): H is the canonical α-helix, G the tighter 3₁₀-helix, I the wider π-helix; E/B are β-structure, T and S are turns and bends, and '-' is everything else. DSSP derives these from the pattern of main-chain N–H···O=C hydrogen bonds, not from the sequence.

  · SS3 is a coarse helix/strand/coil call (letters a/b/c) made by the P-SEA algorithm from inter-Cα distances and dihedrals. It is less detailed than DSSP but needs only Cα positions.

Summarize the fold with a handful of shape descriptors and a per-residue structural alphabet.

  · Radius of gyration (Rg) is the root-mean-square distance of Cα atoms from their centroid — a single number for overall size and compactness. A globular domain of N residues has Rg ≈ 2.2·N^0.38 Å; an extended or disordered chain has a much larger Rg. The Cα contact count is the number of residue pairs whose Cα atoms are within 8 Å and are more than four positions apart in sequence — a standard proxy for tertiary packing density. The bounding box is the smallest axis-aligned box enclosing all Cα atoms.

  · 3Di is Foldseek's structural alphabet. Each residue is assigned one of twenty discrete states based on how its Cα sits relative to its spatial (not sequential) neighbors. Aligning 3Di strings finds structural homologs roughly as well as full 3D superposition, but orders of magnitude faster.

  · Solvent-accessible surface area (SASA) is the area in Å² traced out by the centre of a 1.4 Å probe sphere (a water molecule) rolled over the protein's van der Waals surface (Shrake–Rupley / Lee–Richards construction). Buried residues have near-zero SASA; fully exposed residues can exceed 200 Å². The total SASA scales roughly with the number of surface residues.

Ask how reliable the model is.

  · For AlphaFold models, the B-factor field carries pLDDT — the model's own estimate of local accuracy on a 0–100 scale. Regions with pLDDT<50 should be treated as essentially unmodeled; they often correspond to intrinsically disordered segments.

  · For experimental (PDB) structures, the B-factor (temperature factor) quantifies the positional spread of each atom in the crystal — a combination of thermal vibration and static disorder — in units of Å². High B-factors mark flexible loops or poorly resolved regions; low B-factors mark the rigid, well-ordered core.

  · Predicted Aligned Error (PAE) is an AlphaFold confidence matrix: entry (i, j) is the expected error in the position of residue j, in ångströms, when the prediction is superimposed on the true structure at residue i. Low PAE within a block of residues means that block is internally rigid and well-predicted; high PAE between two blocks means their relative placement is uncertain even if each block individually is confident.

Place it in context: what it resembles, what it is annotated as, and how it looks.

  · Structural nearest neighbors (via Foldseek easy-search vs the PDB). Reported per hit: target PDB id, E-value, and alignment TM-score. A TM-score above ~0.5 is the conventional threshold for 'same fold'.

  · Functional annotations link the protein to curated databases. InterPro entries identify conserved domains and families by matching the sequence against member-database signatures (Pfam, PROSITE, CDD, …). Gene Ontology (GO) terms describe molecular function, biological process, and cellular component in a controlled vocabulary. CATH places the structure in a hierarchical fold classification (Class/Architecture/Topology/Homologous-superfamily). The organism is the source species.

  · The contact map is a binary N×N matrix image: pixel (i, j) is dark where Cα_i and Cα_j are within 8 Å and |i−j|>4. Because the |i−j|>4 filter removes local helical contacts, off-diagonal stripes parallel to the main diagonal indicate parallel β-sheets; stripes perpendicular to it indicate antiparallel β-sheets. The Ramachandran plot scatters every residue's (φ, ψ) pair against the sterically allowed regions. The PAE heatmap renders the predicted-aligned-error matrix.

  · Six rendered views show the 3D structure from the faces of a cube — i.e. along ±x, ±y, ±z. Rendering representation is drawn randomly per protein from cartoon (secondary-structure ribbons), sticks (backbone bonds), or molecular surface; coloring is either N→C rainbow (blue at the N-terminus through red at the C-terminus) or one color per chain.